Protein AF-A0A9J7N1L3-F1 (afdb_monomer_lite)

Foldseek 3Di:
DPDPLVLVLQVVCLVPDDPVLLVLLLCCCCVVVVDPNVQSVPDTSSSVVVVSCVVVVQDQLDPQVVLVSCVSSVNNVSSVVSNVRSVVRVVVVVPPDPDDDDDDDDDDDDDDDDDDDDDDDDDDDDDDDDDDDDDDDDDDDDDDDDDDDPPPPPPDPPFDDPDLPPPQPWFWEKAFADPVQFAAPQPRHGLPPCDPPQRMKIKDKDWRFDQDPSVRDTDTDIDIGIHGLAPNRPCVSRVPDDLARHHYDVVRLVVDDVSNCVVSVVRPRHYDDPPPD

InterPro domains:
  IPR001875 Death effector domain [PS50168] (5-84)
  IPR011029 Death-like domain superfamily [G3DSA:1.10.533.10] (7-125)
  IPR011029 Death-like domain superfamily [SSF47986] (11-114)

Structure (mmCIF, N/CA/C/O backbone):
data_AF-A0A9J7N1L3-F1
#
_entry.id   AF-A0A9J7N1L3-F1
#
loop_
_atom_site.group_PDB
_atom_site.id
_atom_site.type_symbol
_atom_site.label_atom_id
_atom_site.label_alt_id
_atom_site.label_comp_id
_atom_site.label_asym_id
_atom_site.label_entity_id
_atom_site.label_seq_id
_atom_site.pdbx_PDB_ins_code
_atom_site.Cartn_x
_atom_site.Cartn_y
_atom_site.Cartn_z
_atom_site.occupancy
_atom_site.B_iso_or_equiv
_atom_site.auth_seq_id
_atom_site.auth_comp_id
_atom_site.auth_asym_id
_atom_site.auth_atom_id
_atom_site.pdbx_PDB_model_num
ATOM 1 N N . MET A 1 1 ? 9.753 29.998 -15.536 1.00 37.53 1 MET A N 1
ATOM 2 C CA . MET A 1 1 ? 9.442 28.580 -15.272 1.00 37.53 1 MET A CA 1
ATOM 3 C C . MET A 1 1 ? 10.707 27.978 -14.702 1.00 37.53 1 MET A C 1
ATOM 5 O O . MET A 1 1 ? 11.733 28.120 -15.349 1.00 37.53 1 MET A O 1
ATOM 9 N N . ALA A 1 2 ? 10.679 27.452 -13.479 1.00 43.22 2 ALA A N 1
ATOM 10 C CA . ALA A 1 2 ? 11.837 26.756 -12.929 1.00 43.22 2 ALA A CA 1
ATOM 11 C C . ALA A 1 2 ? 11.976 25.435 -13.700 1.00 43.22 2 ALA A C 1
ATOM 13 O O . ALA A 1 2 ? 11.185 24.518 -13.483 1.00 43.22 2 ALA A O 1
ATOM 14 N N . GLY A 1 3 ? 12.869 25.402 -14.692 1.00 58.00 3 GLY A N 1
ATOM 15 C CA . GLY A 1 3 ? 13.225 24.170 -15.396 1.00 58.00 3 GLY A CA 1
ATOM 16 C C . GLY A 1 3 ? 13.863 23.208 -14.402 1.00 58.00 3 GLY A C 1
ATOM 17 O O . GLY A 1 3 ? 14.571 23.646 -13.497 1.00 58.00 3 GLY A O 1
ATOM 18 N N . ASN A 1 4 ? 13.549 21.919 -14.507 1.00 79.19 4 ASN A N 1
ATOM 19 C CA . ASN A 1 4 ? 14.250 20.906 -13.732 1.00 79.19 4 ASN A CA 1
ATOM 20 C C . ASN A 1 4 ? 15.599 20.674 -14.436 1.00 79.19 4 ASN A C 1
ATOM 22 O O . ASN A 1 4 ? 15.589 20.063 -15.508 1.00 79.19 4 ASN A O 1
ATOM 26 N N . PRO A 1 5 ? 16.733 21.138 -13.871 1.00 79.19 5 PRO A N 1
ATOM 27 C CA . PRO A 1 5 ? 18.024 21.105 -14.557 1.00 79.19 5 PRO A CA 1
ATOM 28 C C . PRO A 1 5 ? 18.438 19.678 -14.943 1.00 79.19 5 PRO A C 1
ATOM 30 O O . PRO A 1 5 ? 19.047 19.486 -15.991 1.00 79.19 5 PRO A O 1
ATOM 33 N N . ARG A 1 6 ? 18.022 18.658 -14.172 1.00 80.56 6 ARG A N 1
ATOM 34 C CA . ARG A 1 6 ? 18.238 17.242 -14.520 1.00 80.56 6 ARG A CA 1
ATOM 35 C C . ARG A 1 6 ? 17.542 16.857 -15.821 1.00 80.56 6 ARG A C 1
ATOM 37 O O . ARG A 1 6 ? 18.133 16.234 -16.692 1.00 80.56 6 ARG A O 1
ATOM 44 N N . GLN A 1 7 ? 16.273 17.229 -15.956 1.00 82.94 7 GLN A N 1
ATOM 45 C CA . GLN A 1 7 ? 15.467 16.867 -17.123 1.00 82.94 7 GLN A CA 1
ATOM 46 C C . GLN A 1 7 ? 15.928 17.610 -18.379 1.00 82.94 7 GLN A C 1
ATOM 48 O O . GLN A 1 7 ? 15.905 17.035 -19.469 1.00 82.94 7 GLN A O 1
ATOM 53 N N . ASP A 1 8 ? 16.397 18.848 -18.218 1.00 84.00 8 ASP A N 1
ATOM 54 C CA . ASP A 1 8 ? 17.005 19.620 -19.300 1.00 84.00 8 ASP A CA 1
ATOM 55 C C . ASP A 1 8 ? 18.311 18.958 -19.779 1.00 84.00 8 ASP A C 1
ATOM 57 O O . ASP A 1 8 ? 18.482 18.762 -20.985 1.00 84.00 8 ASP A O 1
ATOM 61 N N . LEU A 1 9 ? 19.157 18.483 -18.853 1.00 83.62 9 LEU A N 1
ATOM 62 C CA . LEU A 1 9 ? 20.358 17.707 -19.183 1.00 83.62 9 LEU A CA 1
ATOM 63 C C . LEU A 1 9 ? 20.012 16.403 -19.926 1.00 83.62 9 LEU A C 1
ATOM 65 O O . LEU A 1 9 ? 20.634 16.076 -20.935 1.00 83.62 9 LEU A O 1
ATOM 69 N N . TYR A 1 10 ? 18.989 15.660 -19.492 1.00 85.81 10 TYR A N 1
ATOM 70 C CA . TYR A 1 10 ? 18.608 14.400 -20.150 1.00 85.81 10 TYR A CA 1
ATOM 71 C C . TYR A 1 10 ? 18.125 14.624 -21.588 1.00 85.81 10 TYR A C 1
ATOM 73 O O . TYR A 1 10 ? 18.406 13.822 -22.485 1.00 85.81 10 TYR A O 1
ATOM 81 N N . LEU A 1 11 ? 17.399 15.721 -21.813 1.00 85.69 11 LEU A N 1
ATOM 82 C CA . LEU A 1 11 ? 16.950 16.140 -23.137 1.00 85.69 11 LEU A CA 1
ATOM 83 C C . LEU A 1 11 ? 18.122 16.541 -24.033 1.00 85.69 11 LEU A C 1
ATOM 85 O O . LEU A 1 11 ? 18.132 16.187 -25.213 1.00 85.69 11 LEU A O 1
ATOM 89 N N . GLU A 1 12 ? 19.096 17.267 -23.492 1.00 85.56 12 GLU A N 1
ATOM 90 C CA . GLU A 1 12 ? 20.290 17.685 -24.223 1.00 85.56 12 GLU A CA 1
ATOM 91 C C . GLU A 1 12 ? 21.154 16.486 -24.626 1.00 85.56 12 GLU A C 1
ATOM 93 O O . GLU A 1 12 ? 21.487 16.330 -25.803 1.00 85.56 12 GLU A O 1
ATOM 98 N N . ILE A 1 13 ? 21.403 15.571 -23.688 1.00 84.88 13 ILE A N 1
ATOM 99 C CA . ILE A 1 13 ? 22.116 14.316 -23.939 1.00 84.88 13 ILE A CA 1
ATOM 100 C C . ILE A 1 13 ? 21.402 13.502 -25.028 1.00 84.88 13 ILE A C 1
ATOM 102 O O . ILE A 1 13 ? 22.028 13.032 -25.976 1.00 84.88 13 ILE A O 1
ATOM 106 N N . SER A 1 14 ? 20.072 13.384 -24.965 1.00 86.50 14 SER A N 1
ATOM 107 C CA . SER A 1 14 ? 19.312 12.624 -25.964 1.00 86.50 14 SER A CA 1
ATOM 108 C C . SER A 1 14 ? 19.338 13.228 -27.371 1.00 86.50 14 SER A C 1
ATOM 110 O O . SER A 1 14 ? 19.064 12.503 -28.327 1.00 86.50 14 SER A O 1
ATOM 112 N N . ARG A 1 15 ? 19.615 14.528 -27.515 1.00 85.81 15 ARG A N 1
ATOM 113 C CA . ARG A 1 15 ? 19.717 15.202 -28.821 1.00 85.81 15 ARG A CA 1
ATOM 114 C C . ARG A 1 15 ? 21.114 15.104 -29.427 1.00 85.81 15 ARG A C 1
ATOM 116 O O . ARG A 1 15 ? 21.232 15.153 -30.646 1.00 85.81 15 ARG A O 1
ATOM 123 N N . ASN A 1 16 ? 22.136 14.967 -28.584 1.00 86.81 16 ASN A N 1
ATOM 124 C CA . ASN A 1 16 ? 23.543 15.082 -28.967 1.00 86.81 16 ASN A CA 1
ATOM 125 C C . ASN A 1 16 ? 24.332 13.764 -28.880 1.00 86.81 16 ASN A C 1
ATOM 127 O O . ASN A 1 16 ? 25.516 13.744 -29.225 1.00 86.81 16 ASN A O 1
ATOM 131 N N . LEU A 1 17 ? 23.706 12.676 -28.422 1.00 85.69 17 LEU A N 1
ATOM 132 C CA . LEU A 1 17 ? 24.273 11.330 -28.486 1.00 85.69 17 LEU A CA 1
ATOM 133 C C . LEU A 1 17 ? 24.176 10.755 -29.899 1.00 85.69 17 LEU A C 1
ATOM 135 O O . LEU A 1 17 ? 23.108 10.737 -30.519 1.00 85.69 17 LEU A O 1
ATOM 139 N N . LEU A 1 18 ? 25.289 10.209 -30.378 1.00 86.69 18 LEU A N 1
ATOM 140 C CA . LEU A 1 18 ? 25.329 9.436 -31.611 1.00 86.69 18 LEU A CA 1
ATOM 141 C C . LEU A 1 18 ? 24.652 8.073 -31.413 1.00 86.69 18 LEU A C 1
ATOM 143 O O . LEU A 1 18 ? 24.554 7.546 -30.306 1.00 86.69 18 LEU A O 1
ATOM 147 N N . GLN A 1 19 ? 24.206 7.455 -32.508 1.00 83.31 19 GLN A N 1
ATOM 148 C CA . GLN A 1 19 ? 23.564 6.133 -32.453 1.00 83.31 19 GLN A CA 1
ATOM 149 C C . GLN A 1 19 ? 24.497 5.045 -31.897 1.00 83.31 19 GLN A C 1
ATOM 151 O O . GLN A 1 19 ? 24.032 4.112 -31.244 1.00 83.31 19 GLN A O 1
ATOM 156 N N . GLU A 1 20 ? 25.805 5.168 -32.134 1.00 85.12 20 GLU A N 1
ATOM 157 C CA . GLU A 1 20 ? 26.820 4.252 -31.603 1.00 85.12 20 GLU A CA 1
ATOM 158 C C . GLU A 1 20 ? 26.969 4.405 -30.086 1.00 85.12 20 GLU A C 1
ATOM 160 O O . GLU A 1 20 ? 26.873 3.416 -29.364 1.00 85.12 20 GLU A O 1
ATOM 165 N N . GLU A 1 21 ? 27.059 5.642 -29.596 1.00 85.00 21 GLU A N 1
ATOM 166 C CA . GLU A 1 21 ? 27.119 5.964 -28.164 1.00 85.00 21 GLU A CA 1
ATOM 167 C C . GLU A 1 21 ? 25.839 5.527 -27.436 1.00 85.00 21 GLU A C 1
ATOM 169 O O . GLU A 1 21 ? 25.887 4.981 -26.335 1.00 85.00 21 GLU A O 1
ATOM 174 N N . LEU A 1 22 ? 24.676 5.702 -28.072 1.00 86.56 22 LEU A N 1
ATOM 175 C CA . LEU A 1 22 ? 23.394 5.237 -27.547 1.00 86.56 22 LEU A CA 1
ATOM 176 C C . LEU A 1 22 ? 23.322 3.705 -27.498 1.00 86.56 22 LEU A C 1
ATOM 178 O O . LEU A 1 22 ? 22.789 3.142 -26.542 1.00 86.56 22 LEU A O 1
ATOM 182 N N . ARG A 1 23 ? 23.855 3.009 -28.508 1.00 86.19 23 ARG A N 1
ATOM 183 C CA . ARG A 1 23 ? 23.955 1.543 -28.502 1.00 86.19 23 ARG A CA 1
ATOM 184 C C . ARG A 1 23 ? 24.859 1.065 -27.368 1.00 86.19 23 ARG A C 1
ATOM 186 O O . ARG A 1 23 ? 24.493 0.118 -26.673 1.00 86.19 23 ARG A O 1
ATOM 193 N N . ASP A 1 24 ? 25.984 1.729 -27.148 1.00 86.44 24 ASP A N 1
ATOM 194 C CA . ASP A 1 24 ? 26.918 1.367 -26.085 1.00 86.44 24 ASP A CA 1
ATOM 195 C C . ASP A 1 24 ? 26.321 1.653 -24.704 1.00 86.44 24 ASP A C 1
ATOM 197 O O . ASP A 1 24 ? 26.365 0.786 -23.832 1.00 86.44 24 ASP A O 1
ATOM 201 N N . LEU A 1 25 ? 25.623 2.782 -24.533 1.00 86.38 25 LEU A N 1
ATOM 202 C CA . LEU A 1 25 ? 24.836 3.078 -23.333 1.00 86.38 25 LEU A CA 1
ATOM 203 C C . LEU A 1 25 ? 23.817 1.963 -23.047 1.00 86.38 25 LEU A C 1
ATOM 205 O O . LEU A 1 25 ? 23.737 1.459 -21.926 1.00 86.38 25 LEU A O 1
ATOM 209 N N . ARG A 1 26 ? 23.070 1.524 -24.068 1.00 86.12 26 ARG A N 1
ATOM 210 C CA . ARG A 1 26 ? 22.104 0.420 -23.947 1.00 86.12 26 ARG A CA 1
ATOM 211 C C . ARG A 1 26 ? 22.782 -0.890 -23.541 1.00 86.12 26 ARG A C 1
ATOM 213 O O . ARG A 1 26 ? 22.254 -1.610 -22.690 1.00 86.12 26 ARG A O 1
ATOM 220 N N . ASN A 1 27 ? 23.948 -1.192 -24.107 1.00 86.12 27 ASN A N 1
ATOM 221 C CA . ASN A 1 27 ? 24.724 -2.391 -23.787 1.00 86.12 27 ASN A CA 1
ATOM 222 C C . ASN A 1 27 ? 25.272 -2.360 -22.357 1.00 86.12 27 ASN A C 1
ATOM 224 O O . ASN A 1 27 ? 25.182 -3.365 -21.659 1.00 86.12 27 ASN A O 1
ATOM 228 N N . TYR A 1 28 ? 25.782 -1.222 -21.883 1.00 83.81 28 TYR A N 1
ATOM 229 C CA . TYR A 1 28 ? 26.271 -1.094 -20.509 1.00 83.81 28 TYR A CA 1
ATOM 230 C C . TYR A 1 28 ? 25.143 -1.214 -19.492 1.00 83.81 28 TYR A C 1
ATOM 232 O O . TYR A 1 28 ? 25.260 -1.956 -18.518 1.00 83.81 28 TYR A O 1
ATOM 240 N N . VAL A 1 29 ? 24.028 -0.533 -19.739 1.00 82.62 29 VAL A N 1
ATOM 241 C CA . VAL A 1 29 ? 22.882 -0.522 -18.829 1.00 82.62 29 VAL A CA 1
ATOM 242 C C . VAL A 1 29 ? 22.190 -1.893 -18.769 1.00 82.62 29 VAL A C 1
ATOM 244 O O . VAL A 1 29 ? 21.796 -2.341 -17.690 1.00 82.62 29 VAL A O 1
ATOM 247 N N . SER A 1 30 ? 22.074 -2.593 -19.902 1.00 81.88 30 SER A N 1
ATOM 248 C CA . SER A 1 30 ? 21.516 -3.954 -19.940 1.00 81.88 30 SER A CA 1
ATOM 249 C C . SER A 1 30 ? 22.505 -5.020 -19.453 1.00 81.88 30 SER A C 1
ATOM 251 O O . SER A 1 30 ? 22.124 -5.914 -18.697 1.00 81.88 30 SER A O 1
ATOM 253 N N . GLY A 1 31 ? 23.780 -4.913 -19.832 1.00 74.81 31 GLY A N 1
ATOM 254 C CA . GLY A 1 31 ? 24.841 -5.864 -19.496 1.00 74.81 31 GLY A CA 1
ATOM 255 C C . GLY A 1 31 ? 25.228 -5.844 -18.019 1.00 74.81 31 GLY A C 1
ATOM 256 O O . GLY A 1 31 ? 25.448 -6.898 -17.427 1.00 74.81 31 GLY A O 1
ATOM 257 N N . ALA A 1 32 ? 25.213 -4.670 -17.385 1.00 73.56 32 ALA A N 1
ATOM 258 C CA . ALA A 1 32 ? 25.403 -4.540 -15.942 1.00 73.56 32 ALA A CA 1
ATOM 259 C C . ALA A 1 32 ? 24.153 -4.937 -15.125 1.00 73.56 32 ALA A C 1
ATOM 261 O O . ALA A 1 32 ? 24.143 -4.770 -13.908 1.00 73.56 32 ALA A O 1
ATOM 262 N N . LYS A 1 33 ? 23.101 -5.463 -15.779 1.00 72.25 33 LYS A N 1
ATOM 263 C CA . LYS A 1 33 ? 21.802 -5.818 -15.177 1.00 72.25 33 LYS A CA 1
ATOM 264 C C . LYS A 1 33 ? 21.146 -4.653 -14.419 1.00 72.25 33 LYS A C 1
ATOM 266 O O . LYS A 1 33 ? 20.383 -4.878 -13.486 1.00 72.25 33 LYS A O 1
ATOM 271 N N . ILE A 1 34 ? 21.430 -3.414 -14.832 1.00 74.44 34 ILE A N 1
ATOM 272 C CA . ILE A 1 34 ? 20.904 -2.196 -14.200 1.00 74.44 34 ILE A CA 1
ATOM 273 C C . ILE A 1 34 ? 19.458 -1.954 -14.651 1.00 74.44 34 ILE A C 1
ATOM 275 O O . ILE A 1 34 ? 18.607 -1.642 -13.822 1.00 74.44 34 ILE A O 1
ATOM 279 N N . LEU A 1 35 ? 19.166 -2.131 -15.950 1.00 79.31 35 LEU A N 1
ATOM 280 C CA . LEU A 1 35 ? 17.808 -2.093 -16.514 1.00 79.31 35 LEU A CA 1
ATOM 281 C C . LEU A 1 35 ? 17.551 -3.269 -17.475 1.00 79.31 35 LEU A C 1
ATOM 283 O O . LEU A 1 35 ? 18.492 -3.851 -18.018 1.00 79.31 35 LEU A O 1
ATOM 287 N N . PRO A 1 36 ? 16.275 -3.654 -17.702 1.00 76.81 36 PRO A N 1
ATOM 288 C CA . PRO A 1 36 ? 15.972 -4.859 -18.458 1.00 76.81 36 PRO A CA 1
ATOM 289 C C . PRO A 1 36 ? 16.205 -4.603 -19.931 1.00 76.81 36 PRO A C 1
ATOM 291 O O . PRO A 1 36 ? 15.716 -3.606 -20.462 1.00 76.81 36 PRO A O 1
ATOM 294 N N . ALA A 1 37 ? 16.862 -5.543 -20.613 1.00 74.06 37 ALA A N 1
ATOM 295 C CA . ALA A 1 37 ? 17.150 -5.433 -22.042 1.00 74.06 37 ALA A CA 1
ATOM 296 C C . ALA A 1 37 ? 15.895 -5.080 -22.865 1.00 74.06 37 ALA A C 1
ATOM 298 O O . ALA A 1 37 ? 15.953 -4.206 -23.722 1.00 74.06 37 ALA A O 1
ATOM 299 N N . GLY A 1 38 ? 14.735 -5.658 -22.526 1.00 74.12 38 GLY A N 1
ATOM 300 C CA . GLY A 1 38 ? 13.466 -5.369 -23.207 1.00 74.12 38 GLY A CA 1
ATOM 301 C C . GLY A 1 38 ? 12.928 -3.942 -23.029 1.00 74.12 38 GLY A C 1
ATOM 302 O O . GLY A 1 38 ? 12.135 -3.495 -23.849 1.00 74.12 38 GLY A O 1
ATOM 303 N N . VAL A 1 39 ? 13.347 -3.215 -21.989 1.00 73.12 39 VAL A N 1
ATOM 304 C CA . VAL A 1 39 ? 13.001 -1.792 -21.795 1.00 73.12 39 VAL A CA 1
ATOM 305 C C . VAL A 1 39 ? 14.024 -0.889 -22.482 1.00 73.12 39 VAL A C 1
ATOM 307 O O . VAL A 1 39 ? 13.669 0.158 -23.002 1.00 73.12 39 VAL A O 1
ATOM 310 N N . VAL A 1 40 ? 15.285 -1.314 -22.533 1.00 80.44 40 VAL A N 1
ATOM 311 C CA . VAL A 1 40 ? 16.410 -0.509 -23.023 1.00 80.44 40 VAL A CA 1
ATOM 312 C C . VAL A 1 40 ? 16.572 -0.589 -24.550 1.00 80.44 40 VAL A C 1
ATOM 314 O O . VAL A 1 40 ? 17.054 0.356 -25.169 1.00 80.44 40 VAL A O 1
ATOM 317 N N . GLN A 1 41 ? 16.127 -1.681 -25.183 1.00 76.38 41 GLN A N 1
ATOM 318 C CA . GLN A 1 41 ? 16.367 -1.979 -26.603 1.00 76.38 41 GLN A CA 1
ATOM 319 C C . GLN A 1 41 ? 15.871 -0.890 -27.570 1.00 76.38 41 GLN A C 1
ATOM 321 O O . GLN A 1 41 ? 16.567 -0.575 -28.534 1.00 76.38 41 GLN A O 1
ATOM 326 N N . ASN A 1 42 ? 14.708 -0.291 -27.290 1.00 77.44 42 ASN A N 1
ATOM 327 C CA . ASN A 1 42 ? 14.099 0.755 -28.122 1.00 77.44 42 ASN A CA 1
ATOM 328 C C . ASN A 1 42 ? 14.063 2.132 -27.439 1.00 77.44 42 ASN A C 1
ATOM 330 O O . ASN A 1 42 ? 13.529 3.075 -28.014 1.00 77.44 42 ASN A O 1
ATOM 334 N N . ALA A 1 43 ? 14.615 2.255 -26.229 1.00 81.81 43 ALA A N 1
ATOM 335 C CA . ALA A 1 43 ? 14.532 3.481 -25.446 1.00 81.81 43 ALA A CA 1
ATOM 336 C C . ALA A 1 43 ? 15.542 4.534 -25.915 1.00 81.81 43 ALA A C 1
ATOM 338 O O . ALA A 1 43 ? 16.693 4.228 -26.249 1.00 81.81 43 ALA A O 1
ATOM 339 N N . THR A 1 44 ? 15.108 5.788 -25.925 1.00 86.31 44 THR A N 1
ATOM 340 C CA . THR A 1 44 ? 15.968 6.969 -26.071 1.00 86.31 44 THR A CA 1
ATOM 341 C C . THR A 1 44 ? 16.845 7.161 -24.832 1.00 86.31 44 THR A C 1
ATOM 343 O O . THR A 1 44 ? 16.547 6.629 -23.762 1.00 86.31 44 THR A O 1
ATOM 346 N N . ALA A 1 45 ? 17.930 7.935 -24.945 1.00 84.19 45 ALA A N 1
ATOM 347 C CA . ALA A 1 45 ? 18.800 8.208 -23.797 1.00 84.19 45 ALA A CA 1
ATOM 348 C C . ALA A 1 45 ? 18.019 8.838 -22.633 1.00 84.19 45 ALA A C 1
ATOM 350 O O . ALA A 1 45 ? 18.176 8.425 -21.488 1.00 84.19 45 ALA A O 1
ATOM 351 N N . GLN A 1 46 ? 17.106 9.766 -22.938 1.00 85.75 46 GLN A N 1
ATOM 352 C CA . GLN A 1 46 ? 16.242 10.389 -21.939 1.00 85.75 46 GLN A CA 1
ATOM 353 C C . GLN A 1 46 ? 15.363 9.362 -21.208 1.00 85.75 46 GLN A C 1
ATOM 355 O O . GLN A 1 46 ? 15.257 9.398 -19.985 1.00 85.75 46 GLN A O 1
ATOM 360 N N . GLU A 1 47 ? 14.734 8.435 -21.933 1.00 84.56 47 GLU A N 1
ATOM 361 C CA . GLU A 1 47 ? 13.903 7.385 -21.329 1.00 84.56 47 GLU A CA 1
ATOM 362 C C . GLU A 1 47 ? 14.727 6.435 -20.455 1.00 84.56 47 GLU A C 1
ATOM 364 O O . GLU A 1 47 ? 14.260 6.032 -19.390 1.00 84.56 47 GLU A O 1
ATOM 369 N N . ILE A 1 48 ? 15.961 6.124 -20.865 1.00 85.56 48 ILE A N 1
ATOM 370 C CA . ILE A 1 48 ? 16.898 5.325 -20.068 1.00 85.56 48 ILE A CA 1
ATOM 371 C C . ILE A 1 48 ? 17.211 6.043 -18.750 1.00 85.56 48 ILE A C 1
ATOM 373 O O . ILE A 1 48 ? 17.062 5.434 -17.692 1.00 85.56 48 ILE A O 1
ATOM 377 N N . PHE A 1 49 ? 17.573 7.329 -18.779 1.00 84.31 49 PHE A N 1
ATOM 378 C CA . PHE A 1 49 ? 17.897 8.087 -17.564 1.00 84.31 49 PHE A CA 1
ATOM 379 C C . PHE A 1 49 ? 16.686 8.315 -16.651 1.00 84.31 49 PHE A C 1
ATOM 381 O O . PHE A 1 49 ? 16.795 8.141 -15.439 1.00 84.31 49 PHE A O 1
ATOM 388 N N . ASN A 1 50 ? 15.504 8.573 -17.215 1.00 84.00 50 ASN A N 1
ATOM 389 C CA . ASN A 1 50 ? 14.258 8.645 -16.445 1.00 84.00 50 ASN A CA 1
ATOM 390 C C . ASN A 1 50 ? 13.926 7.316 -15.752 1.00 84.00 50 ASN A C 1
ATOM 392 O O . ASN A 1 50 ? 13.463 7.296 -14.609 1.00 84.00 50 ASN A O 1
ATOM 396 N N . GLN A 1 51 ? 14.156 6.192 -16.434 1.00 82.88 51 GLN A N 1
ATOM 397 C CA . GLN A 1 51 ? 13.943 4.876 -15.845 1.00 82.88 51 GLN A CA 1
ATOM 398 C C . GLN A 1 51 ? 15.005 4.557 -14.782 1.00 82.88 51 GLN A C 1
ATOM 400 O O . GLN A 1 51 ? 14.661 3.969 -13.759 1.00 82.88 51 GLN A O 1
ATOM 405 N N . LEU A 1 52 ? 16.260 4.974 -14.982 1.00 82.56 52 LEU A N 1
ATOM 406 C CA . LEU A 1 52 ? 17.321 4.853 -13.977 1.00 82.56 52 LEU A CA 1
ATOM 407 C C . LEU A 1 52 ? 16.962 5.615 -12.698 1.00 82.56 52 LEU A C 1
ATOM 409 O O . LEU A 1 52 ? 17.018 5.035 -11.618 1.00 82.56 52 LEU A O 1
ATOM 413 N N . GLU A 1 53 ? 16.512 6.865 -12.814 1.00 80.75 53 GLU A N 1
ATOM 414 C CA . GLU A 1 53 ? 16.080 7.674 -11.668 1.00 80.75 53 GLU A CA 1
ATOM 415 C C . GLU A 1 53 ? 14.927 7.009 -10.900 1.00 80.75 53 GLU A C 1
ATOM 417 O O . GLU A 1 53 ? 14.938 6.968 -9.669 1.00 80.75 53 GLU A O 1
ATOM 422 N N . LYS A 1 54 ? 13.971 6.411 -11.621 1.00 79.69 54 LYS A N 1
ATOM 423 C CA . LYS A 1 54 ? 12.806 5.737 -11.035 1.00 79.69 54 LYS A CA 1
ATOM 424 C C . LYS A 1 54 ? 13.134 4.413 -10.339 1.00 79.69 54 LYS A C 1
ATOM 426 O O . LYS A 1 54 ? 12.598 4.155 -9.265 1.00 79.69 54 LYS A O 1
ATOM 431 N N . GLU A 1 55 ? 13.940 3.555 -10.960 1.00 74.12 55 GLU A N 1
ATOM 432 C CA . GLU A 1 55 ? 14.252 2.215 -10.433 1.00 74.12 55 GLU A CA 1
ATOM 433 C C . GLU A 1 55 ? 15.289 2.275 -9.304 1.00 74.12 55 GLU A C 1
ATOM 435 O O . GLU A 1 55 ? 15.184 1.536 -8.329 1.00 74.12 55 GLU A O 1
ATOM 440 N N . TRP A 1 56 ? 16.259 3.190 -9.403 1.00 68.75 56 TRP A N 1
ATOM 441 C CA . TRP A 1 56 ? 17.336 3.336 -8.417 1.00 68.75 56 TRP A CA 1
ATOM 442 C C . TRP A 1 56 ? 17.069 4.421 -7.376 1.00 68.75 56 TRP A C 1
ATOM 444 O O . TRP A 1 56 ? 17.872 4.602 -6.462 1.00 68.75 56 TRP A O 1
ATOM 454 N N . ASN A 1 57 ? 15.925 5.105 -7.477 1.00 61.06 57 ASN A N 1
ATOM 455 C CA . ASN A 1 57 ? 15.479 6.120 -6.526 1.00 61.06 57 ASN A CA 1
ATOM 456 C C . ASN A 1 57 ? 16.591 7.157 -6.256 1.00 61.06 57 ASN A C 1
ATOM 458 O O . ASN A 1 57 ? 16.865 7.502 -5.102 1.00 61.06 57 ASN A O 1
ATOM 462 N N . LEU A 1 58 ? 17.276 7.579 -7.333 1.00 65.56 58 LEU A N 1
ATOM 463 C CA . LEU A 1 58 ? 18.438 8.471 -7.283 1.00 65.56 58 LEU A CA 1
ATOM 464 C C . LEU A 1 58 ? 18.037 9.760 -6.563 1.00 65.56 58 LEU A C 1
ATOM 466 O O . LEU A 1 58 ? 17.263 10.570 -7.078 1.00 65.56 58 LEU A O 1
ATOM 470 N N . LYS A 1 59 ? 18.529 9.929 -5.332 1.00 62.72 59 LYS A N 1
ATOM 471 C CA . LYS A 1 59 ? 18.178 11.078 -4.495 1.00 62.72 59 LYS A CA 1
ATOM 472 C C . LYS A 1 59 ? 18.631 12.373 -5.177 1.00 62.72 59 LYS A C 1
ATOM 474 O O . LYS A 1 59 ? 19.628 12.409 -5.900 1.00 62.72 59 LYS A O 1
ATOM 479 N N . SER A 1 60 ? 17.903 13.459 -4.931 1.00 61.09 60 SER A N 1
ATOM 480 C CA . SER A 1 60 ? 18.366 14.811 -5.261 1.00 61.09 60 SER A CA 1
ATOM 481 C C . SER A 1 60 ? 19.764 15.029 -4.661 1.00 61.09 60 SER A C 1
ATOM 483 O O . SER A 1 60 ? 19.931 14.819 -3.461 1.00 61.09 60 SER A O 1
ATOM 485 N N . GLY A 1 61 ? 20.753 15.382 -5.486 1.00 62.12 61 GLY A N 1
ATOM 486 C CA . GLY A 1 61 ? 22.169 15.490 -5.115 1.00 62.12 61 GLY A CA 1
ATOM 487 C C . GLY A 1 61 ? 23.080 14.300 -5.465 1.00 62.12 61 GLY A C 1
ATOM 488 O O . GLY A 1 61 ? 24.286 14.402 -5.225 1.00 62.12 61 GLY A O 1
ATOM 489 N N . ASP A 1 62 ? 22.555 13.205 -6.034 1.00 72.88 62 ASP A N 1
ATOM 490 C CA . ASP A 1 62 ? 23.351 12.051 -6.488 1.00 72.88 62 ASP A CA 1
ATOM 491 C C . ASP A 1 62 ? 23.069 11.687 -7.959 1.00 72.88 62 ASP A C 1
ATOM 493 O O . ASP A 1 62 ? 22.018 11.137 -8.295 1.00 72.88 62 ASP A O 1
ATOM 497 N N . LEU A 1 63 ? 24.029 12.015 -8.832 1.00 81.06 63 LEU A N 1
ATOM 498 C CA . LEU A 1 63 ? 24.076 11.647 -10.255 1.00 81.06 63 LEU A CA 1
ATOM 499 C C . LEU A 1 63 ? 25.352 10.849 -10.593 1.00 81.06 63 LEU A C 1
ATOM 501 O O . LEU A 1 63 ? 25.723 10.734 -11.759 1.00 81.06 63 LEU A O 1
ATOM 505 N N . SER A 1 64 ? 26.013 10.268 -9.585 1.00 79.19 64 SER A N 1
ATOM 506 C CA . SER A 1 64 ? 27.285 9.541 -9.739 1.00 79.19 64 SER A CA 1
ATOM 507 C C . SER A 1 64 ? 27.191 8.384 -10.740 1.00 79.19 64 SER A C 1
ATOM 509 O O . SER A 1 64 ? 27.989 8.283 -11.667 1.00 79.19 64 SER A O 1
ATOM 511 N N . LEU A 1 65 ? 26.137 7.570 -10.637 1.00 81.19 65 LEU A N 1
ATOM 512 C CA . LEU A 1 65 ? 25.877 6.462 -11.562 1.00 81.19 65 LEU A CA 1
ATOM 513 C C . LEU A 1 65 ? 25.713 6.937 -13.016 1.00 81.19 65 LEU A C 1
ATOM 515 O O . LEU A 1 65 ? 26.088 6.237 -13.955 1.00 81.19 65 LEU A O 1
ATOM 519 N N . MET A 1 66 ? 25.137 8.123 -13.209 1.00 83.56 66 MET A N 1
ATOM 520 C CA . MET A 1 66 ? 24.937 8.706 -14.530 1.00 83.56 66 MET A CA 1
ATOM 521 C C . MET A 1 66 ? 26.248 9.241 -15.106 1.00 83.56 66 MET A C 1
ATOM 523 O O . MET A 1 66 ? 26.549 8.957 -16.264 1.00 83.56 66 MET A O 1
ATOM 527 N N . ALA A 1 67 ? 27.048 9.934 -14.295 1.00 85.19 67 ALA A N 1
ATOM 528 C CA . ALA A 1 67 ? 28.382 10.387 -14.676 1.00 85.19 67 ALA A CA 1
ATOM 529 C C . ALA A 1 67 ? 29.299 9.204 -15.043 1.00 85.19 67 ALA A C 1
ATOM 531 O O . ALA A 1 67 ? 29.970 9.238 -16.076 1.00 85.19 67 ALA A O 1
ATOM 532 N N . ASP A 1 68 ? 29.240 8.104 -14.288 1.00 85.69 68 ASP A N 1
ATOM 533 C CA . ASP A 1 68 ? 29.990 6.876 -14.580 1.00 85.69 68 ASP A CA 1
ATOM 534 C C . ASP A 1 68 ? 29.584 6.243 -15.918 1.00 85.69 68 ASP A C 1
ATOM 536 O O . ASP A 1 68 ? 30.431 5.775 -16.685 1.00 85.69 68 ASP A O 1
ATOM 540 N N . LEU A 1 69 ? 28.282 6.209 -16.222 1.00 85.50 69 LEU A N 1
ATOM 541 C CA . LEU A 1 69 ? 27.777 5.693 -17.496 1.00 85.50 69 LEU A CA 1
ATOM 542 C C . LEU A 1 69 ? 28.187 6.591 -18.672 1.00 85.50 69 LEU A C 1
ATOM 544 O O . LEU A 1 69 ? 28.583 6.070 -19.714 1.00 85.50 69 LEU A O 1
ATOM 548 N N . LEU A 1 70 ? 28.140 7.914 -18.497 1.00 86.50 70 LEU A N 1
ATOM 549 C CA . LEU A 1 70 ? 28.543 8.898 -19.507 1.00 86.50 70 LEU A CA 1
ATOM 550 C C . LEU A 1 70 ? 30.058 8.863 -19.771 1.00 86.50 70 LEU A C 1
ATOM 552 O O . LEU A 1 70 ? 30.490 8.889 -20.922 1.00 86.50 70 LEU A O 1
ATOM 556 N N . THR A 1 71 ? 30.862 8.672 -18.726 1.00 85.88 71 THR A N 1
ATOM 557 C CA . THR A 1 71 ? 32.316 8.475 -18.837 1.00 85.88 71 THR A CA 1
ATOM 558 C C . THR A 1 71 ? 32.646 7.192 -19.604 1.00 85.88 71 THR A C 1
ATOM 560 O O . THR A 1 71 ? 33.527 7.179 -20.464 1.00 85.88 71 THR A O 1
ATOM 563 N N . LYS A 1 72 ? 31.899 6.103 -19.367 1.00 84.25 72 LYS A N 1
ATOM 564 C CA . LYS A 1 72 ? 32.099 4.815 -20.062 1.00 84.25 72 LYS A CA 1
ATOM 565 C C . LYS A 1 72 ? 31.785 4.855 -21.555 1.00 84.25 72 LYS A C 1
ATOM 567 O O . LYS A 1 72 ? 32.382 4.088 -22.306 1.00 84.25 72 LYS A O 1
ATOM 572 N N . ILE A 1 73 ? 30.872 5.725 -21.983 1.00 85.12 73 ILE A N 1
ATOM 573 C CA . ILE A 1 73 ? 30.589 5.959 -2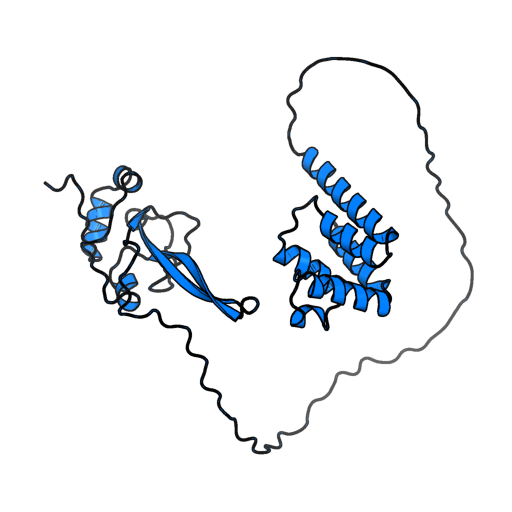3.409 1.00 85.12 73 ILE A CA 1
ATOM 574 C C . ILE A 1 73 ? 31.488 7.050 -24.018 1.00 85.12 73 ILE A C 1
ATOM 576 O O . ILE A 1 73 ? 31.319 7.391 -25.183 1.00 85.12 73 ILE A O 1
ATOM 580 N N . GLY A 1 74 ? 32.441 7.599 -23.252 1.00 82.38 74 GLY A N 1
ATOM 581 C CA . GLY A 1 74 ? 33.395 8.611 -23.715 1.00 82.38 74 GLY A CA 1
ATOM 582 C C . GLY A 1 74 ? 32.873 10.052 -23.711 1.00 82.38 74 GLY A C 1
ATOM 583 O O . GLY A 1 74 ? 33.542 10.939 -24.240 1.00 82.38 74 GLY A O 1
ATOM 584 N N . ARG A 1 75 ? 31.706 10.310 -23.107 1.00 82.31 75 ARG A N 1
ATOM 585 C CA . ARG A 1 75 ? 31.068 11.635 -23.018 1.00 82.31 75 ARG A CA 1
ATOM 586 C C . ARG A 1 75 ? 31.327 12.292 -21.667 1.00 82.31 75 ARG A C 1
ATOM 588 O O . ARG A 1 75 ? 30.422 12.505 -20.860 1.00 82.31 75 ARG A O 1
ATOM 595 N N . ASN A 1 76 ? 32.600 12.607 -21.435 1.00 85.25 76 ASN A N 1
ATOM 596 C CA . ASN A 1 76 ? 33.060 13.269 -20.209 1.00 85.25 76 ASN A CA 1
ATOM 597 C C . ASN A 1 76 ? 32.491 14.691 -20.065 1.00 85.25 76 ASN A C 1
ATOM 599 O O . ASN A 1 76 ? 32.323 15.164 -18.949 1.00 85.25 76 ASN A O 1
ATOM 603 N N . ASP A 1 77 ? 32.150 15.333 -21.187 1.00 84.69 77 ASP A N 1
ATOM 604 C CA . ASP A 1 77 ? 31.465 16.627 -21.248 1.00 84.69 77 ASP A CA 1
ATOM 605 C C . ASP A 1 77 ? 30.127 16.596 -20.500 1.00 84.69 77 ASP A C 1
ATOM 607 O O . ASP A 1 77 ? 29.833 17.474 -19.692 1.00 84.69 77 ASP A O 1
ATOM 611 N N . TYR A 1 78 ? 29.333 15.547 -20.718 1.00 85.38 78 TYR A N 1
ATOM 612 C CA . TYR A 1 78 ? 28.057 15.379 -20.027 1.00 85.38 78 TYR A CA 1
ATOM 613 C C . TYR A 1 78 ? 28.197 14.776 -18.632 1.00 85.38 78 TYR A C 1
ATOM 615 O O . TYR A 1 78 ? 27.346 15.027 -17.780 1.00 85.38 78 TYR A O 1
ATOM 623 N N . ALA A 1 79 ? 29.252 13.997 -18.384 1.00 86.38 79 ALA A N 1
ATOM 624 C CA . ALA A 1 79 ? 29.550 13.503 -17.044 1.00 86.38 79 ALA A CA 1
ATOM 625 C C . ALA A 1 79 ? 29.845 14.668 -16.080 1.00 86.38 79 ALA A C 1
ATOM 627 O O . ALA A 1 79 ? 29.259 14.722 -15.002 1.00 86.38 79 ALA A O 1
ATOM 628 N N . GLU A 1 80 ? 30.654 15.642 -16.509 1.00 84.38 80 GLU A N 1
ATOM 629 C CA . GLU A 1 80 ? 30.970 16.849 -15.732 1.00 84.38 80 GLU A CA 1
ATOM 630 C C . GLU A 1 80 ? 29.713 17.692 -15.453 1.00 84.38 80 GLU A C 1
ATOM 632 O O . GLU A 1 80 ? 29.467 18.091 -14.316 1.00 84.38 80 GLU A O 1
ATOM 637 N N . GLN A 1 81 ? 28.843 17.878 -16.454 1.00 83.06 81 GLN A N 1
ATOM 638 C CA . GLN A 1 81 ? 27.565 18.581 -16.268 1.00 83.06 81 GLN A CA 1
ATOM 639 C C . GLN A 1 81 ? 26.627 17.862 -15.285 1.00 83.06 81 GLN A C 1
ATOM 641 O O . GLN A 1 81 ? 25.920 18.508 -14.510 1.00 83.06 81 GLN A O 1
ATOM 646 N N . ALA A 1 82 ? 26.610 16.526 -15.290 1.00 84.50 82 ALA A N 1
ATOM 647 C CA . ALA A 1 82 ? 25.831 15.751 -14.328 1.00 84.50 82 ALA A CA 1
ATOM 648 C C . ALA A 1 82 ? 26.361 15.935 -12.894 1.00 84.50 82 ALA A C 1
ATOM 650 O O . ALA A 1 82 ? 25.572 16.073 -11.957 1.00 84.50 82 ALA A O 1
ATOM 651 N N . GLU A 1 83 ? 27.682 15.985 -12.713 1.00 84.50 83 GLU A N 1
ATOM 652 C CA . GLU A 1 83 ? 28.302 16.254 -11.412 1.00 84.50 83 GLU A CA 1
ATOM 653 C C . GLU A 1 83 ? 28.029 17.680 -10.919 1.00 84.50 83 GLU A C 1
ATOM 655 O O . GLU A 1 83 ? 27.669 17.853 -9.751 1.00 84.50 83 GLU A O 1
ATOM 660 N N . GLU A 1 84 ? 28.102 18.680 -11.801 1.00 82.81 84 GLU A N 1
ATOM 661 C CA . GLU A 1 84 ? 27.805 20.081 -11.479 1.00 82.81 84 GLU A CA 1
ATOM 662 C C . GLU A 1 84 ? 26.344 20.261 -11.029 1.00 82.81 84 GLU A C 1
ATOM 664 O O . GLU A 1 84 ? 26.062 20.937 -10.036 1.00 82.81 84 GLU A O 1
ATOM 669 N N . ILE A 1 85 ? 25.390 19.611 -11.706 1.00 84.31 85 ILE A N 1
ATOM 670 C CA . ILE A 1 85 ? 23.977 19.630 -11.298 1.00 84.31 85 ILE A CA 1
ATOM 671 C C . ILE A 1 85 ? 23.798 18.950 -9.938 1.00 84.31 85 ILE A C 1
ATOM 673 O O . ILE A 1 85 ? 23.101 19.487 -9.074 1.00 84.31 85 ILE A O 1
ATOM 677 N N . ALA A 1 86 ? 24.450 17.808 -9.710 1.00 84.75 86 ALA A N 1
ATOM 678 C CA . ALA A 1 86 ? 24.399 17.130 -8.418 1.00 84.75 86 ALA A CA 1
ATOM 679 C C . ALA A 1 86 ? 25.004 17.989 -7.293 1.00 84.75 86 ALA A C 1
ATOM 681 O O . ALA A 1 86 ? 24.474 18.012 -6.182 1.00 84.75 86 ALA A O 1
ATOM 682 N N . GLU A 1 87 ? 26.083 18.726 -7.561 1.00 81.56 87 GLU A N 1
ATOM 683 C CA . GLU A 1 87 ? 26.691 19.651 -6.604 1.00 81.56 87 GLU A CA 1
ATOM 684 C C . GLU A 1 87 ? 25.789 20.850 -6.298 1.00 81.56 87 GLU A C 1
ATOM 686 O O . GLU A 1 87 ? 25.565 21.169 -5.128 1.00 81.56 87 GLU A O 1
ATOM 691 N N . ASN A 1 88 ? 25.192 21.458 -7.322 1.00 81.19 88 ASN A N 1
ATOM 692 C CA . ASN A 1 88 ? 24.228 22.544 -7.155 1.00 81.19 88 ASN A CA 1
ATOM 693 C C . ASN A 1 88 ? 23.014 22.107 -6.324 1.00 81.19 88 ASN A C 1
ATOM 695 O O . ASN A 1 88 ? 22.560 22.845 -5.450 1.00 81.19 88 ASN A O 1
ATOM 699 N N . GLU A 1 89 ? 22.521 20.885 -6.522 1.00 80.88 89 GLU A N 1
ATOM 700 C CA . GLU A 1 89 ? 21.440 20.322 -5.710 1.00 80.88 89 GLU A CA 1
ATOM 701 C C . GLU A 1 89 ? 21.840 20.104 -4.246 1.00 80.88 89 GLU A C 1
ATOM 703 O O . GLU A 1 89 ? 21.039 20.383 -3.350 1.00 80.88 89 GLU A O 1
ATOM 708 N N . ARG A 1 90 ? 23.076 19.656 -3.978 1.00 78.31 90 ARG A N 1
ATOM 709 C CA . ARG A 1 90 ? 23.605 19.534 -2.606 1.00 78.31 90 ARG A CA 1
ATOM 710 C C . ARG A 1 90 ? 23.722 20.896 -1.924 1.00 78.31 90 ARG A C 1
ATOM 712 O O . ARG A 1 90 ? 23.350 21.029 -0.758 1.00 78.31 90 ARG A O 1
ATOM 719 N N . ASN A 1 91 ? 24.184 21.909 -2.652 1.00 73.44 91 ASN A N 1
ATOM 720 C CA . ASN A 1 91 ? 24.332 23.269 -2.136 1.00 73.44 91 ASN A CA 1
ATOM 721 C C . ASN A 1 91 ? 22.968 23.906 -1.816 1.00 73.44 91 ASN A C 1
ATOM 723 O O . ASN A 1 91 ? 22.804 24.492 -0.748 1.00 73.44 91 ASN A O 1
ATOM 727 N N . LEU A 1 92 ? 21.958 23.698 -2.668 1.00 66.00 92 LEU A N 1
ATOM 728 C CA . LEU A 1 92 ? 20.586 24.170 -2.436 1.00 66.00 92 LEU A CA 1
ATOM 729 C C . LEU A 1 92 ? 19.891 23.465 -1.255 1.00 66.00 92 LEU A C 1
ATOM 731 O O . LEU A 1 92 ? 19.067 24.073 -0.574 1.00 66.00 92 LEU A O 1
ATOM 735 N N . GLN A 1 93 ? 20.218 22.198 -0.976 1.00 57.03 93 GLN A N 1
ATOM 736 C CA . GLN A 1 93 ? 19.703 21.486 0.203 1.00 57.03 93 GLN A CA 1
ATOM 737 C C . GLN A 1 93 ? 20.384 21.912 1.514 1.00 57.03 93 GLN A C 1
ATOM 739 O O . GLN A 1 93 ? 19.763 21.830 2.575 1.00 57.03 93 GLN A O 1
ATOM 744 N N . GLY A 1 94 ? 21.630 22.395 1.458 1.00 54.09 94 GLY A N 1
ATOM 745 C CA . GLY A 1 94 ? 22.379 22.880 2.621 1.00 54.09 94 GLY A CA 1
ATOM 746 C C . GLY A 1 94 ? 21.924 24.243 3.164 1.00 54.09 94 GLY A C 1
ATOM 747 O O . GLY A 1 94 ? 22.161 24.536 4.335 1.00 54.09 94 GLY A O 1
ATOM 748 N N . GLU A 1 95 ? 21.240 25.064 2.361 1.00 49.28 95 GLU A N 1
ATOM 749 C CA . GLU A 1 95 ? 20.790 26.412 2.759 1.00 49.28 95 GLU A CA 1
ATOM 750 C C . GLU A 1 95 ? 19.432 26.448 3.494 1.00 49.28 95 GLU A C 1
ATOM 752 O O . GLU A 1 95 ? 19.046 27.493 4.014 1.00 49.28 95 GLU A O 1
ATOM 757 N N . LEU A 1 96 ? 18.711 25.323 3.614 1.00 43.44 96 LEU A N 1
ATOM 758 C CA . LEU A 1 96 ? 17.383 25.271 4.257 1.00 43.44 96 LEU A CA 1
ATOM 759 C C . LEU A 1 96 ? 17.384 24.861 5.742 1.00 43.44 96 LEU A C 1
ATOM 761 O O . LEU A 1 96 ? 16.318 24.679 6.331 1.00 43.44 96 LEU A O 1
ATOM 765 N N . THR A 1 97 ? 18.546 24.774 6.393 1.00 33.28 97 THR A N 1
ATOM 766 C CA . THR A 1 97 ? 18.618 24.676 7.863 1.00 33.28 97 THR A CA 1
ATOM 767 C C . THR A 1 97 ? 19.018 26.026 8.468 1.00 33.28 97 THR A C 1
ATOM 769 O O . THR A 1 97 ? 20.100 26.513 8.131 1.00 33.28 97 THR A O 1
ATOM 772 N N . PRO A 1 98 ? 18.242 26.629 9.397 1.00 38.81 98 PRO A N 1
ATOM 773 C CA . PRO A 1 98 ? 18.729 27.745 10.201 1.00 38.81 98 PRO A CA 1
ATOM 774 C C . PRO A 1 98 ? 19.866 27.218 11.077 1.00 38.81 98 PRO A C 1
ATOM 776 O O . PRO A 1 98 ? 19.652 26.476 12.037 1.00 38.81 98 PRO A O 1
ATOM 779 N N . ARG A 1 99 ? 21.102 27.544 10.708 1.00 32.91 99 ARG A N 1
ATOM 780 C CA . ARG A 1 99 ? 22.284 27.166 11.475 1.00 32.91 99 ARG A CA 1
ATOM 781 C C . ARG A 1 99 ? 22.369 28.089 12.689 1.00 32.91 99 ARG A C 1
ATOM 783 O O . ARG A 1 99 ? 22.627 29.280 12.541 1.00 32.91 99 ARG A O 1
ATOM 790 N N . HIS A 1 100 ? 22.154 27.538 13.882 1.00 35.75 100 HIS A N 1
ATOM 791 C CA . HIS A 1 100 ? 22.634 28.154 15.117 1.00 35.75 100 HIS A CA 1
ATOM 792 C C . HIS A 1 100 ? 24.146 28.389 14.993 1.00 35.75 100 HIS A C 1
ATOM 794 O O . HIS A 1 100 ? 24.891 27.476 14.627 1.00 35.75 100 HIS A O 1
ATOM 800 N N . GLU A 1 101 ? 24.578 29.621 15.268 1.00 35.91 101 GLU A N 1
ATOM 801 C CA . GLU A 1 101 ? 25.989 30.002 15.337 1.00 35.91 101 GLU A CA 1
ATOM 802 C C . GLU A 1 101 ? 26.751 29.139 16.350 1.00 35.91 101 GLU A C 1
ATOM 804 O O . GLU A 1 101 ? 26.262 28.879 17.453 1.00 35.91 101 GLU A O 1
ATOM 809 N N . PRO A 1 102 ? 28.013 28.818 16.037 1.00 35.47 102 PRO A N 1
ATOM 810 C CA . PRO A 1 102 ? 29.048 28.916 17.049 1.00 35.47 102 PRO A CA 1
ATOM 811 C C . PRO A 1 102 ? 30.144 29.881 16.602 1.00 35.47 102 PRO A C 1
ATOM 813 O O . PRO A 1 102 ? 30.659 29.850 15.483 1.00 35.47 102 PRO A O 1
ATOM 816 N N . THR A 1 103 ? 30.495 30.749 17.535 1.00 36.78 103 THR A N 1
ATOM 817 C CA . THR A 1 103 ? 31.441 31.844 17.410 1.00 36.78 103 THR A CA 1
ATOM 818 C C . THR A 1 103 ? 32.894 31.352 17.224 1.00 36.78 103 THR A C 1
ATOM 820 O O . THR A 1 103 ? 33.375 30.495 17.957 1.00 36.78 103 THR A O 1
ATOM 823 N N . GLN A 1 104 ? 33.600 32.036 16.313 1.00 38.81 104 GLN A N 1
ATOM 824 C CA . GLN A 1 104 ? 35.057 32.281 16.208 1.00 38.81 104 GLN A CA 1
ATOM 825 C C . GLN A 1 104 ? 36.033 31.168 15.757 1.00 38.81 104 GLN A C 1
ATOM 827 O O . GLN A 1 104 ? 36.433 30.310 16.535 1.00 38.81 104 GLN A O 1
ATOM 832 N N . ARG A 1 105 ? 36.670 31.389 14.590 1.00 29.20 105 ARG A N 1
ATOM 833 C CA . ARG A 1 105 ? 38.088 31.825 14.507 1.00 29.20 105 ARG A CA 1
ATOM 834 C C . ARG A 1 105 ? 38.486 32.280 13.094 1.00 29.20 105 ARG A C 1
ATOM 836 O O . ARG A 1 105 ? 38.248 31.589 12.113 1.00 29.20 105 ARG A O 1
ATOM 843 N N . LEU A 1 106 ? 39.136 33.445 13.028 1.00 37.75 106 LEU A N 1
ATOM 844 C CA . LEU A 1 106 ? 39.850 33.987 11.864 1.00 37.75 106 LEU A CA 1
ATOM 845 C C . LEU A 1 106 ? 40.949 33.034 11.367 1.00 37.75 106 LEU A C 1
ATOM 847 O O . LEU A 1 106 ? 41.695 32.574 12.221 1.00 37.75 106 LEU A O 1
ATOM 851 N N . VAL A 1 107 ? 41.162 32.933 10.038 1.00 33.72 107 VAL A N 1
ATOM 852 C CA . VAL A 1 107 ? 42.422 33.312 9.337 1.00 33.72 107 VAL A CA 1
ATOM 853 C C . VAL A 1 107 ? 42.176 33.621 7.833 1.00 33.72 107 VAL A C 1
ATOM 855 O O . VAL A 1 107 ? 41.790 32.765 7.054 1.00 33.72 107 VAL A O 1
ATOM 858 N N . ARG A 1 108 ? 42.430 34.891 7.481 1.00 31.53 108 ARG A N 1
ATOM 859 C CA . ARG A 1 108 ? 42.992 35.546 6.265 1.00 31.53 108 ARG A CA 1
ATOM 860 C C . ARG A 1 108 ? 43.041 34.889 4.855 1.00 31.53 108 ARG A C 1
ATOM 862 O O . ARG A 1 108 ? 43.678 33.866 4.676 1.00 31.53 108 ARG A O 1
ATOM 869 N N . ARG A 1 109 ? 42.645 35.745 3.877 1.00 32.88 109 ARG A N 1
ATOM 870 C CA . ARG A 1 109 ? 43.218 36.088 2.530 1.00 32.88 109 ARG A CA 1
ATOM 871 C C . ARG A 1 109 ? 43.469 34.927 1.544 1.00 32.88 109 ARG A C 1
ATOM 873 O O . ARG A 1 109 ? 44.245 34.033 1.829 1.00 32.88 109 ARG A O 1
ATOM 880 N N . SER A 1 110 ? 42.979 34.946 0.301 1.00 30.78 110 SER A N 1
ATOM 881 C CA . SER A 1 110 ? 43.354 35.849 -0.815 1.00 30.78 110 SER A CA 1
ATOM 882 C C . SER A 1 110 ? 42.407 35.537 -1.993 1.00 30.78 110 SER A C 1
ATOM 884 O O . SER A 1 110 ? 42.129 34.373 -2.230 1.00 30.78 110 SER A O 1
ATOM 886 N N . GLY A 1 111 ? 41.788 36.506 -2.669 1.00 33.00 111 GLY A N 1
ATOM 887 C CA . GLY A 1 111 ? 42.314 37.024 -3.940 1.00 33.00 111 GLY A CA 1
ATOM 888 C C . GLY A 1 111 ? 41.939 36.142 -5.142 1.00 33.00 111 GLY A C 1
ATOM 889 O O . GLY A 1 111 ? 42.658 35.203 -5.449 1.00 33.00 111 GLY A O 1
ATOM 890 N N . GLY A 1 112 ? 40.846 36.467 -5.842 1.00 28.95 112 GLY A N 1
ATOM 891 C CA . GLY A 1 112 ? 40.422 35.735 -7.042 1.00 28.95 112 GLY A CA 1
ATOM 892 C C . GLY A 1 112 ? 39.280 36.422 -7.787 1.00 28.95 112 GLY A C 1
ATOM 893 O O . GLY A 1 112 ? 38.144 35.973 -7.748 1.00 28.95 112 GLY A O 1
ATOM 894 N N . SER A 1 113 ? 39.593 37.554 -8.416 1.00 34.94 113 SER A N 1
ATOM 895 C CA . SER A 1 113 ? 38.759 38.228 -9.415 1.00 34.94 113 SER A CA 1
ATOM 896 C C . SER A 1 113 ? 38.636 37.359 -10.665 1.00 34.94 113 SER A C 1
ATOM 898 O O . SER A 1 113 ? 39.670 37.009 -11.227 1.00 34.94 113 SER A O 1
ATOM 900 N N . TRP A 1 114 ? 37.418 37.108 -11.154 1.00 29.75 114 TRP A N 1
ATOM 901 C CA . TRP A 1 114 ? 37.209 36.897 -12.586 1.00 29.75 114 TRP A CA 1
ATOM 902 C C . TRP A 1 114 ? 36.003 37.673 -13.096 1.00 29.75 114 TRP A C 1
ATOM 904 O O . TRP A 1 114 ? 34.896 37.665 -12.562 1.00 29.75 114 TRP A O 1
ATOM 914 N N . HIS A 1 115 ? 36.316 38.418 -14.144 1.00 30.92 115 HIS A N 1
ATOM 915 C CA . HIS A 1 115 ? 35.508 39.400 -14.815 1.00 30.92 115 HIS A CA 1
ATOM 916 C C . HIS A 1 115 ? 34.281 38.803 -15.506 1.00 30.92 115 HIS A C 1
ATOM 918 O O . HIS A 1 115 ? 34.369 37.917 -16.350 1.00 30.92 115 HIS A O 1
ATOM 924 N N . ARG A 1 116 ? 33.159 39.482 -15.278 1.00 32.22 116 ARG A N 1
ATOM 925 C CA . ARG A 1 116 ? 32.039 39.644 -16.205 1.00 32.22 116 ARG A CA 1
ATOM 926 C C . ARG A 1 116 ? 32.557 40.078 -17.584 1.00 32.22 116 ARG A C 1
ATOM 928 O O . ARG A 1 116 ? 33.047 41.201 -17.718 1.00 32.22 116 ARG A O 1
ATOM 935 N N . LYS A 1 117 ? 32.381 39.255 -18.624 1.00 31.33 117 LYS A N 1
ATOM 936 C CA . LYS A 1 117 ? 32.483 39.711 -20.020 1.00 31.33 117 LYS A CA 1
ATOM 937 C C . LYS A 1 117 ? 31.164 39.504 -20.754 1.00 31.33 117 LYS A C 1
ATOM 939 O O . LYS A 1 117 ? 30.869 38.471 -21.334 1.00 31.33 117 LYS A O 1
ATOM 944 N N . ARG A 1 118 ? 30.38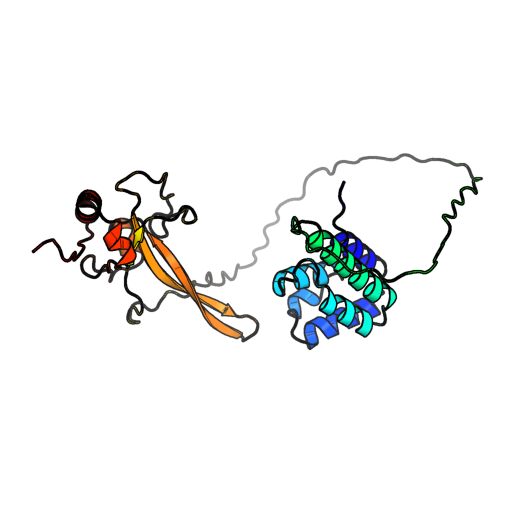2 40.578 -20.692 1.00 30.81 118 ARG A N 1
ATOM 945 C CA . ARG A 1 118 ? 29.363 40.971 -21.659 1.00 30.81 118 ARG A CA 1
ATOM 946 C C . ARG A 1 118 ? 30.033 41.042 -23.041 1.00 30.81 118 ARG A C 1
ATOM 948 O O . ARG A 1 118 ? 31.000 41.788 -23.191 1.00 30.81 118 ARG A O 1
ATOM 955 N N . ARG A 1 119 ? 29.524 40.317 -24.038 1.00 28.92 119 ARG A N 1
ATOM 956 C CA . ARG A 1 119 ? 29.716 40.685 -25.446 1.00 28.92 119 ARG A CA 1
ATOM 957 C C . ARG A 1 119 ? 28.435 40.416 -26.224 1.00 28.92 119 ARG A C 1
ATOM 959 O O . ARG A 1 119 ? 28.075 39.274 -26.480 1.00 28.92 119 ARG A O 1
ATOM 966 N N . SER A 1 120 ? 27.743 41.514 -26.492 1.00 29.19 120 SER A N 1
ATOM 967 C CA . SER A 1 120 ? 26.699 41.666 -27.488 1.00 29.19 120 SER A CA 1
ATOM 968 C C . SER A 1 120 ? 27.309 41.742 -28.891 1.00 29.19 120 SER A C 1
ATOM 970 O O . SER A 1 120 ? 28.484 42.074 -29.043 1.00 29.19 120 SER A O 1
ATOM 972 N N . GLU A 1 121 ? 26.435 41.483 -29.863 1.00 30.66 121 GLU A N 1
ATOM 973 C CA . GLU A 1 121 ? 26.467 41.929 -31.262 1.00 30.66 121 GLU A CA 1
ATOM 974 C C . GLU A 1 121 ? 27.398 41.194 -32.237 1.00 30.66 121 GLU A C 1
ATOM 976 O O . GLU A 1 121 ? 28.605 41.404 -32.295 1.00 30.66 121 GLU A O 1
ATOM 981 N N . ASN A 1 122 ? 26.768 40.417 -33.123 1.00 29.09 122 ASN A N 1
ATOM 982 C CA . ASN A 1 122 ? 26.750 40.809 -34.529 1.00 29.09 122 ASN A CA 1
ATOM 983 C C . ASN A 1 122 ? 25.407 40.434 -35.173 1.00 29.09 122 ASN A C 1
ATOM 985 O O . ASN A 1 122 ? 24.942 39.300 -35.078 1.00 29.09 122 ASN A O 1
ATOM 989 N N . TYR A 1 123 ? 24.790 41.452 -35.765 1.00 28.44 123 TYR A N 1
ATOM 990 C CA . TYR A 1 123 ? 23.569 41.440 -36.560 1.00 28.44 123 TYR A CA 1
ATOM 991 C C . TYR A 1 123 ? 23.965 41.534 -38.045 1.00 28.44 123 TYR A C 1
ATOM 993 O O . TYR A 1 123 ? 25.088 41.931 -38.350 1.00 28.44 123 TYR A O 1
ATOM 1001 N N . GLU A 1 124 ? 22.991 41.249 -38.915 1.00 31.09 124 GLU A N 1
ATOM 1002 C CA . GLU A 1 124 ? 22.961 41.466 -40.378 1.00 31.09 124 GLU A CA 1
ATOM 1003 C C . GLU A 1 124 ? 23.534 40.331 -41.245 1.00 31.09 124 GLU A C 1
ATOM 1005 O O . GLU A 1 124 ? 24.625 39.839 -41.006 1.00 31.09 124 GLU A O 1
ATOM 1010 N N . GLN A 1 125 ? 22.869 39.842 -42.298 1.00 31.55 125 GLN A N 1
ATOM 1011 C CA . GLN A 1 125 ? 21.670 40.288 -43.026 1.00 31.55 125 GLN A CA 1
ATOM 1012 C C . GLN A 1 125 ? 21.235 39.157 -43.988 1.00 31.55 125 GLN A C 1
ATOM 1014 O O . GLN A 1 125 ? 22.085 38.428 -44.496 1.00 31.55 125 GLN A O 1
ATOM 1019 N N . GLY A 1 126 ? 19.935 39.050 -44.301 1.00 26.73 126 GLY A N 1
ATOM 1020 C CA . GLY A 1 126 ? 19.438 38.214 -45.408 1.00 26.73 126 GLY A CA 1
ATOM 1021 C C . GLY A 1 126 ? 17.919 37.974 -45.411 1.00 26.73 126 GLY A C 1
ATOM 1022 O O . GLY A 1 126 ? 17.456 36.955 -44.911 1.00 26.73 126 GLY A O 1
ATOM 1023 N N . TYR A 1 127 ? 17.148 38.911 -45.977 1.00 27.89 127 TYR A N 1
ATOM 1024 C CA . TYR A 1 127 ? 15.693 38.841 -46.246 1.00 27.89 127 TYR A CA 1
ATOM 1025 C C . TYR A 1 127 ? 15.360 37.795 -47.349 1.00 27.89 127 TYR A C 1
ATOM 1027 O O . TYR A 1 127 ? 16.040 37.792 -48.368 1.00 27.89 127 TYR A O 1
ATOM 1035 N N . ALA A 1 128 ? 14.462 36.809 -47.128 1.00 31.09 128 ALA A N 1
ATOM 1036 C CA . ALA A 1 128 ? 12.992 36.735 -47.406 1.00 31.09 128 ALA A CA 1
ATOM 1037 C C . ALA A 1 128 ? 12.620 36.250 -48.848 1.00 31.09 128 ALA A C 1
ATOM 1039 O O . ALA A 1 128 ? 13.479 36.379 -49.715 1.00 31.09 128 ALA A O 1
ATOM 1040 N N . PRO A 1 129 ? 11.386 35.769 -49.199 1.00 45.19 129 PRO A N 1
ATOM 1041 C CA . PRO A 1 129 ? 10.182 35.411 -48.411 1.00 45.19 129 PRO A CA 1
ATOM 1042 C C . PRO A 1 129 ? 9.418 34.101 -48.841 1.00 45.19 129 PRO A C 1
ATOM 1044 O O . PRO A 1 129 ? 9.729 33.462 -49.836 1.00 45.19 129 PRO A O 1
ATOM 1047 N N . ALA A 1 130 ? 8.324 33.809 -48.109 1.00 29.23 130 ALA A N 1
ATOM 1048 C CA . ALA A 1 130 ? 7.047 33.163 -48.506 1.00 29.23 130 ALA A CA 1
ATOM 1049 C C . ALA A 1 130 ? 6.976 31.681 -48.971 1.00 29.23 130 ALA A C 1
ATOM 1051 O O . ALA A 1 130 ? 7.492 31.293 -50.007 1.00 29.23 130 ALA A O 1
ATOM 1052 N N . THR A 1 131 ? 6.121 30.880 -48.316 1.00 32.28 131 THR A N 1
ATOM 1053 C CA . THR A 1 131 ? 4.774 30.540 -48.837 1.00 32.28 131 THR A CA 1
ATOM 1054 C C . THR A 1 131 ? 3.911 29.850 -47.776 1.00 32.28 131 THR A C 1
ATOM 1056 O O . THR A 1 131 ? 4.351 29.006 -47.001 1.00 32.28 131 THR A O 1
ATOM 1059 N N . ALA A 1 132 ? 2.645 30.258 -47.751 1.00 34.75 132 ALA A N 1
ATOM 1060 C CA . ALA A 1 132 ? 1.575 29.720 -46.933 1.00 34.75 132 ALA A CA 1
ATOM 1061 C C . ALA A 1 132 ? 0.915 28.514 -47.618 1.00 34.75 132 ALA A C 1
ATOM 1063 O O . ALA A 1 132 ? 0.565 28.594 -48.790 1.00 34.75 132 ALA A O 1
ATOM 1064 N N . SER A 1 133 ? 0.679 27.431 -46.880 1.00 32.62 133 SER A N 1
ATOM 1065 C CA . SER A 1 133 ? -0.426 26.470 -47.065 1.00 32.62 133 SER A CA 1
ATOM 1066 C C . SER A 1 133 ? -0.272 25.392 -45.987 1.00 32.62 133 SER A C 1
ATOM 1068 O O . SER A 1 133 ? 0.835 25.027 -45.629 1.00 32.62 133 SER A O 1
ATOM 1070 N N . GLY A 1 134 ? -1.273 24.818 -45.347 1.00 30.84 134 GLY A N 1
ATOM 1071 C CA . GLY A 1 134 ? -2.707 25.004 -45.309 1.00 30.84 134 GLY A CA 1
ATOM 1072 C C . GLY A 1 134 ? -3.178 23.907 -44.355 1.00 30.84 134 GLY A C 1
ATOM 1073 O O . GLY A 1 134 ? -2.886 22.733 -44.570 1.00 30.84 134 GLY A O 1
ATOM 1074 N N . ARG A 1 135 ? -3.851 24.272 -43.261 1.00 36.53 135 ARG A N 1
ATOM 1075 C CA . ARG A 1 135 ? -4.468 23.296 -42.356 1.00 36.53 135 ARG A CA 1
ATOM 1076 C C . ARG A 1 135 ? -5.505 22.502 -43.152 1.00 36.53 135 ARG A C 1
ATOM 1078 O O . ARG A 1 135 ? -6.537 23.060 -43.515 1.00 36.53 135 ARG A O 1
ATOM 1085 N N . ARG A 1 136 ? -5.272 21.210 -43.390 1.00 34.41 136 ARG A N 1
ATOM 1086 C CA . ARG A 1 136 ? -6.332 20.284 -43.803 1.00 34.41 136 ARG A CA 1
ATOM 1087 C C . ARG A 1 136 ? -6.609 19.303 -42.675 1.00 34.41 136 ARG A C 1
ATOM 1089 O O . ARG A 1 136 ? -5.770 18.491 -42.304 1.00 34.41 136 ARG A O 1
ATOM 1096 N N . ARG A 1 137 ? -7.814 19.448 -42.124 1.00 36.41 137 ARG A N 1
ATOM 1097 C CA . ARG A 1 137 ? -8.501 18.458 -41.298 1.00 36.41 137 ARG A CA 1
ATOM 1098 C C . ARG A 1 137 ? -8.613 17.156 -42.096 1.00 36.41 137 ARG A C 1
ATOM 1100 O O . ARG A 1 137 ? -8.985 17.198 -43.267 1.00 36.41 137 ARG A O 1
ATOM 1107 N N . ALA A 1 138 ? -8.315 16.032 -41.455 1.00 32.88 138 ALA A N 1
ATOM 1108 C CA . ALA A 1 138 ? -8.605 14.707 -41.985 1.00 32.88 138 ALA A CA 1
ATOM 1109 C C . ALA A 1 138 ? -10.130 14.500 -42.087 1.00 32.88 138 ALA A C 1
ATOM 1111 O O . ALA A 1 138 ? -10.830 14.788 -41.110 1.00 32.88 138 ALA A O 1
ATOM 1112 N N . PRO A 1 139 ? -10.664 14.008 -43.219 1.00 37.75 139 PRO A N 1
ATOM 1113 C CA . PRO A 1 139 ? -12.000 13.449 -43.274 1.00 37.75 139 PRO A CA 1
ATOM 1114 C C . PRO A 1 139 ? -11.967 11.928 -43.069 1.00 37.75 139 PRO A C 1
ATOM 1116 O O . PRO A 1 139 ? -10.989 11.239 -43.348 1.00 37.75 139 PRO A O 1
ATOM 1119 N N . PHE A 1 140 ? -13.081 11.449 -42.537 1.00 37.78 140 PHE A N 1
ATOM 1120 C CA . PHE A 1 140 ? -13.401 10.080 -42.172 1.00 37.78 140 PHE A CA 1
ATOM 1121 C C . PHE A 1 140 ? -13.359 9.087 -43.343 1.00 37.78 140 PHE A C 1
ATOM 1123 O O . PHE A 1 140 ? -13.781 9.414 -44.448 1.00 37.78 140 PHE A O 1
ATOM 1130 N N . GLY A 1 141 ? -13.052 7.829 -43.007 1.00 33.22 141 GLY A N 1
ATOM 1131 C CA . GLY A 1 141 ? -13.832 6.686 -43.488 1.00 33.22 141 GLY A CA 1
ATOM 1132 C C . GLY A 1 141 ? -13.107 5.695 -44.391 1.00 33.22 141 GLY A C 1
ATOM 1133 O O . GLY A 1 141 ? -13.005 5.929 -45.580 1.00 33.22 141 GLY A O 1
ATOM 1134 N N . HIS A 1 142 ? -12.753 4.530 -43.842 1.00 33.53 142 HIS A N 1
ATOM 1135 C CA . HIS A 1 142 ? -12.876 3.234 -44.524 1.00 33.53 142 HIS A CA 1
ATOM 1136 C C . HIS A 1 142 ? -13.188 2.182 -43.447 1.00 33.53 142 HIS A C 1
ATOM 1138 O O . HIS A 1 142 ? -12.428 1.979 -42.507 1.00 33.53 142 HIS A O 1
ATOM 1144 N N . SER A 1 143 ? -14.457 1.780 -43.370 1.00 33.53 143 SER A N 1
ATOM 1145 C CA . SER A 1 143 ? -14.971 0.504 -43.889 1.00 33.53 143 SER A CA 1
ATOM 1146 C C . SER A 1 143 ? -14.361 -0.717 -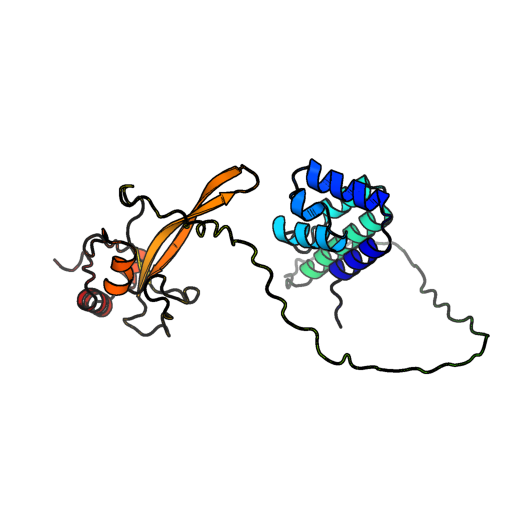43.205 1.00 33.53 143 SER A C 1
ATOM 1148 O O . SER A 1 143 ? -13.290 -1.198 -43.558 1.00 33.53 143 SER A O 1
ATOM 1150 N N . ARG A 1 144 ? -15.130 -1.234 -42.239 1.00 37.66 144 ARG A N 1
ATOM 1151 C CA . ARG A 1 144 ? -15.005 -2.578 -41.679 1.00 37.66 144 ARG A CA 1
ATOM 1152 C C . ARG A 1 144 ? -15.122 -3.596 -42.813 1.00 37.66 144 ARG A C 1
ATOM 1154 O O . ARG A 1 144 ? -16.198 -3.744 -43.385 1.00 37.66 144 ARG A O 1
ATOM 1161 N N . GLN A 1 145 ? -14.052 -4.331 -43.081 1.00 36.72 145 GLN A N 1
ATOM 1162 C CA . GLN A 1 145 ? -14.160 -5.664 -43.658 1.00 36.72 145 GLN A CA 1
ATOM 1163 C C . GLN A 1 145 ? -13.617 -6.651 -42.635 1.00 36.72 145 GLN A C 1
ATOM 1165 O O . GLN A 1 145 ? -12.455 -6.623 -42.240 1.00 36.72 145 GLN A O 1
ATOM 1170 N N . ASN A 1 146 ? -14.567 -7.430 -42.136 1.00 38.59 146 ASN A N 1
ATOM 1171 C CA . ASN A 1 146 ? -14.420 -8.473 -41.150 1.00 38.59 146 ASN A CA 1
ATOM 1172 C C . ASN A 1 146 ? -13.756 -9.661 -41.852 1.00 38.59 146 ASN A C 1
ATOM 1174 O O . ASN A 1 146 ? -14.385 -10.299 -42.696 1.00 38.59 146 ASN A O 1
ATOM 1178 N N . VAL A 1 147 ? -12.485 -9.915 -41.555 1.00 35.84 147 VAL A N 1
ATOM 1179 C CA . VAL A 1 147 ? -11.811 -11.148 -41.964 1.00 35.84 147 VAL A CA 1
ATOM 1180 C C . VAL A 1 147 ? -11.600 -11.941 -40.689 1.00 35.84 147 VAL A C 1
ATOM 1182 O O . VAL A 1 147 ? -10.866 -11.507 -39.804 1.00 35.84 147 VAL A O 1
ATOM 1185 N N . ASN A 1 148 ? -12.331 -13.051 -40.594 1.00 39.16 148 ASN A N 1
ATOM 1186 C CA . ASN A 1 148 ? -12.304 -14.005 -39.495 1.00 39.16 148 ASN A CA 1
ATOM 1187 C C . ASN A 1 148 ? -10.855 -14.356 -39.147 1.00 39.16 148 ASN A C 1
ATOM 1189 O O . ASN A 1 148 ? -10.187 -15.078 -39.886 1.00 39.16 148 ASN A O 1
ATOM 1193 N N . ARG A 1 149 ? -10.374 -13.820 -38.028 1.00 36.06 149 ARG A N 1
ATOM 1194 C CA . ARG A 1 149 ? -9.168 -14.287 -37.363 1.00 36.06 149 ARG A CA 1
ATOM 1195 C C . ARG A 1 149 ? -9.678 -14.947 -36.101 1.00 36.06 149 ARG A C 1
ATOM 1197 O O . ARG A 1 149 ? -10.227 -14.269 -35.242 1.00 36.06 149 ARG A O 1
ATOM 1204 N N . GLU A 1 150 ? -9.638 -16.270 -36.095 1.00 37.16 150 GLU A N 1
ATOM 1205 C CA . GLU A 1 150 ? -9.997 -17.081 -34.942 1.00 37.16 150 GLU A CA 1
ATOM 1206 C C . GLU A 1 150 ? -9.157 -16.584 -33.765 1.00 37.16 150 GLU A C 1
ATOM 1208 O O . GLU A 1 150 ? -7.933 -16.721 -33.742 1.00 37.16 150 GLU A O 1
ATOM 1213 N N . ASP A 1 151 ? -9.822 -15.875 -32.856 1.00 38.78 151 ASP A N 1
ATOM 1214 C CA . ASP A 1 151 ? -9.244 -15.422 -31.609 1.00 38.78 151 ASP A CA 1
ATOM 1215 C C . ASP A 1 151 ? -8.960 -16.672 -30.777 1.00 38.78 151 ASP A C 1
ATOM 1217 O O . ASP A 1 151 ? -9.846 -17.230 -30.124 1.00 38.78 151 ASP A O 1
ATOM 1221 N N . ASP A 1 152 ? -7.701 -17.103 -30.791 1.00 36.09 152 ASP A N 1
ATOM 1222 C CA . ASP A 1 152 ? -7.108 -17.869 -29.706 1.00 36.09 152 ASP A CA 1
ATOM 1223 C C . ASP A 1 152 ? -7.238 -17.026 -28.430 1.00 36.09 152 ASP A C 1
ATOM 1225 O O . ASP A 1 152 ? -6.346 -16.260 -28.050 1.00 36.09 152 ASP A O 1
ATOM 1229 N N . PHE A 1 153 ? -8.393 -17.129 -27.770 1.00 41.09 153 PHE A N 1
ATOM 1230 C CA . PHE A 1 153 ? -8.615 -16.623 -26.425 1.00 41.09 153 PHE A CA 1
ATOM 1231 C C . PHE A 1 153 ? -7.672 -17.375 -25.487 1.00 41.09 153 PHE A C 1
ATOM 1233 O O . PHE A 1 153 ? -8.036 -18.365 -24.850 1.00 41.09 153 PHE A O 1
ATOM 1240 N N . ALA A 1 154 ? -6.436 -16.887 -25.386 1.00 41.44 154 ALA A N 1
ATOM 1241 C CA . ALA A 1 154 ? -5.536 -17.249 -24.313 1.00 41.44 154 ALA A CA 1
ATOM 1242 C C . ALA A 1 154 ? -6.304 -17.041 -22.997 1.00 41.44 154 ALA A C 1
ATOM 1244 O O . ALA A 1 154 ? -6.802 -15.934 -22.751 1.00 41.44 154 ALA A O 1
ATOM 1245 N N . PRO A 1 155 ? -6.461 -18.079 -22.155 1.00 42.69 155 PRO A N 1
ATOM 1246 C CA . PRO A 1 155 ? -7.245 -17.952 -20.941 1.00 42.69 155 PRO A CA 1
ATOM 1247 C C . PRO A 1 155 ? -6.633 -16.838 -20.099 1.00 42.69 155 PRO A C 1
ATOM 1249 O O . PRO A 1 155 ? -5.426 -16.838 -19.840 1.00 42.69 155 PRO A O 1
ATOM 1252 N N . ALA A 1 156 ? -7.469 -15.876 -19.696 1.00 43.31 156 ALA A N 1
ATOM 1253 C CA . ALA A 1 156 ? -7.081 -14.784 -18.815 1.00 43.31 156 ALA A CA 1
ATOM 1254 C C . ALA A 1 156 ? -6.221 -15.354 -17.681 1.00 43.31 156 ALA A C 1
ATOM 1256 O O . ALA A 1 156 ? -6.702 -16.187 -16.907 1.00 43.31 156 ALA A O 1
ATOM 1257 N N . ARG A 1 157 ? -4.936 -14.968 -17.629 1.00 45.22 157 ARG A N 1
ATOM 1258 C CA . ARG A 1 157 ? -3.978 -15.477 -16.638 1.00 45.22 157 ARG A CA 1
ATOM 1259 C C . ARG A 1 157 ? -4.583 -15.272 -15.252 1.00 45.22 157 ARG A C 1
ATOM 1261 O O . ARG A 1 157 ? -4.657 -14.145 -14.758 1.00 45.22 157 ARG A O 1
ATOM 1268 N N . LYS A 1 158 ? -5.075 -16.358 -14.648 1.00 40.91 158 LYS A N 1
ATOM 1269 C CA . LYS A 1 158 ? -5.647 -16.340 -13.302 1.00 40.91 158 LYS A CA 1
ATOM 1270 C C . LYS A 1 158 ? -4.538 -15.848 -12.378 1.00 40.91 158 LYS A C 1
ATOM 1272 O O . LYS A 1 158 ? -3.463 -16.441 -12.343 1.00 40.91 158 LYS A O 1
ATOM 1277 N N . ARG A 1 159 ? -4.779 -14.737 -11.673 1.00 45.88 159 ARG A N 1
ATOM 1278 C CA . ARG A 1 159 ? -3.873 -14.268 -10.614 1.00 45.88 159 ARG A CA 1
ATOM 1279 C C . ARG A 1 159 ? -3.591 -15.441 -9.666 1.00 45.88 159 ARG A C 1
ATOM 1281 O O . ARG A 1 159 ? -4.534 -16.203 -9.424 1.00 45.88 159 ARG A O 1
ATOM 1288 N N . PRO A 1 160 ? -2.367 -15.578 -9.125 1.00 42.72 160 PRO A N 1
ATOM 1289 C CA . PRO A 1 160 ? -2.083 -16.581 -8.110 1.00 42.72 160 PRO A CA 1
ATOM 1290 C C . PRO A 1 160 ? -3.125 -16.446 -6.999 1.00 42.72 160 PRO A C 1
ATOM 1292 O O . PRO A 1 160 ? -3.229 -15.402 -6.351 1.00 42.72 160 PRO A O 1
ATOM 1295 N N . ARG A 1 161 ? -3.982 -17.458 -6.856 1.00 51.56 161 ARG A N 1
ATOM 1296 C CA . ARG A 1 161 ? -4.875 -17.562 -5.706 1.00 51.56 161 ARG A CA 1
ATOM 1297 C C . ARG A 1 161 ? -4.007 -18.068 -4.564 1.00 51.56 161 ARG A C 1
ATOM 1299 O O . ARG A 1 161 ? -3.230 -18.995 -4.775 1.00 51.56 161 ARG A O 1
ATOM 1306 N N . GLN A 1 162 ? -4.097 -17.426 -3.403 1.00 55.56 162 GLN A N 1
ATOM 1307 C CA . GLN A 1 162 ? -3.479 -17.963 -2.194 1.00 55.56 162 GLN A CA 1
ATOM 1308 C C . GLN A 1 162 ? -3.979 -19.401 -2.011 1.00 55.56 162 GLN A C 1
ATOM 1310 O O . GLN A 1 162 ? -5.167 -19.658 -2.218 1.00 55.56 162 GLN A O 1
ATOM 1315 N N . ASP A 1 163 ? -3.064 -20.323 -1.709 1.00 53.53 163 ASP A N 1
ATOM 1316 C CA . ASP A 1 163 ? -3.418 -21.703 -1.394 1.00 53.53 163 ASP A CA 1
ATOM 1317 C C . ASP A 1 163 ? -4.293 -21.689 -0.131 1.00 53.53 163 ASP A C 1
ATOM 1319 O O . ASP A 1 163 ? -3.802 -21.280 0.925 1.00 53.53 163 ASP A O 1
ATOM 1323 N N . PRO A 1 164 ? -5.575 -22.085 -0.219 1.00 52.09 164 PRO A N 1
ATOM 1324 C CA . PRO A 1 164 ? -6.476 -22.071 0.927 1.00 52.09 164 PRO A CA 1
ATOM 1325 C C . PRO A 1 164 ? -6.035 -23.023 2.050 1.00 52.09 164 PRO A C 1
ATOM 1327 O O . PRO A 1 164 ? -6.525 -22.883 3.164 1.00 52.09 164 PRO A O 1
ATOM 1330 N N . ASN A 1 165 ? -5.116 -23.961 1.787 1.00 49.19 165 ASN A N 1
ATOM 1331 C CA . ASN A 1 165 ? -4.608 -24.911 2.778 1.00 49.19 165 ASN A CA 1
ATOM 1332 C C . ASN A 1 165 ? -3.292 -24.474 3.439 1.00 49.19 165 ASN A C 1
ATOM 1334 O O . ASN A 1 165 ? -2.784 -25.187 4.307 1.00 49.19 165 ASN A O 1
ATOM 1338 N N . LYS A 1 166 ? -2.702 -23.333 3.051 1.00 54.78 166 LYS A N 1
ATOM 1339 C CA . LYS A 1 166 ? -1.491 -22.840 3.719 1.00 54.78 166 LYS A CA 1
ATOM 1340 C C . LYS A 1 166 ? -1.881 -22.227 5.072 1.00 54.78 166 LYS A C 1
ATOM 1342 O O . LYS A 1 166 ? -2.698 -21.306 5.079 1.00 54.78 166 LYS A O 1
ATOM 1347 N N . PRO A 1 167 ? -1.291 -22.674 6.200 1.00 53.22 167 PRO A N 1
ATOM 1348 C CA . PRO A 1 167 ? -1.590 -22.111 7.511 1.00 53.22 167 PRO A CA 1
ATOM 1349 C C . PRO A 1 167 ? -1.346 -20.605 7.513 1.00 53.22 167 PRO A C 1
ATOM 1351 O O . PRO A 1 167 ? -0.307 -20.131 7.035 1.00 53.22 167 PRO A O 1
ATOM 1354 N N . ARG A 1 168 ? -2.310 -19.854 8.046 1.00 64.19 168 ARG A N 1
ATOM 1355 C CA . ARG A 1 168 ? -2.204 -18.408 8.221 1.00 64.19 168 ARG A CA 1
ATOM 1356 C C . ARG A 1 168 ? -1.044 -18.115 9.173 1.00 64.19 168 ARG A C 1
ATOM 1358 O O . ARG A 1 168 ? -1.039 -18.578 10.305 1.00 64.19 168 ARG A O 1
ATOM 1365 N N . GLN A 1 169 ? -0.042 -17.385 8.689 1.00 66.50 169 GLN A N 1
ATOM 1366 C CA . GLN A 1 169 ? 1.181 -17.127 9.459 1.00 66.50 169 GLN A CA 1
ATOM 1367 C C . GLN A 1 169 ? 1.046 -15.934 10.411 1.00 66.50 169 GLN A C 1
ATOM 1369 O O . GLN A 1 169 ? 1.696 -15.924 11.449 1.00 66.50 169 GLN A O 1
ATOM 1374 N N . ASP A 1 170 ? 0.199 -14.955 10.075 1.00 80.88 170 ASP A N 1
ATOM 1375 C CA . ASP A 1 170 ? 0.052 -13.716 10.842 1.00 80.88 170 ASP A CA 1
ATOM 1376 C C . ASP A 1 170 ? -1.374 -13.571 11.411 1.00 80.88 170 ASP A C 1
ATOM 1378 O O . ASP A 1 170 ? -2.346 -13.755 10.668 1.00 80.88 170 ASP A O 1
ATOM 1382 N N . PRO A 1 171 ? -1.533 -13.195 12.693 1.00 87.81 171 PRO A N 1
ATOM 1383 C CA . PRO A 1 171 ? -2.844 -12.986 13.301 1.00 87.81 171 PRO A CA 1
ATOM 1384 C C . PRO A 1 171 ? -3.554 -11.749 12.729 1.00 87.81 171 PRO A C 1
ATOM 1386 O O . PRO A 1 171 ? -2.962 -10.897 12.054 1.00 87.81 171 PRO A O 1
ATOM 1389 N N . PHE A 1 172 ? -4.854 -11.641 13.000 1.00 91.88 172 PHE A N 1
ATOM 1390 C CA . PHE A 1 172 ? -5.589 -10.391 12.822 1.00 91.88 172 PHE A CA 1
ATOM 1391 C C . PHE A 1 172 ? -5.392 -9.525 14.057 1.00 91.88 172 PHE A C 1
ATOM 1393 O O . PHE A 1 172 ? -5.548 -9.998 15.178 1.00 91.88 172 PHE A O 1
ATOM 1400 N N . VAL A 1 173 ? -5.040 -8.261 13.848 1.00 93.56 173 VAL A N 1
ATOM 1401 C CA . VAL A 1 173 ? -4.670 -7.350 14.932 1.00 93.56 173 VAL A CA 1
ATOM 1402 C C . VAL A 1 173 ? -5.594 -6.143 14.913 1.00 93.56 173 VAL A C 1
ATOM 1404 O O . VAL A 1 173 ? -5.719 -5.484 13.880 1.00 93.56 173 VAL A O 1
ATOM 1407 N N . LEU A 1 174 ? -6.228 -5.833 16.040 1.00 94.00 174 LEU A N 1
ATOM 1408 C CA . LEU A 1 174 ? -6.985 -4.595 16.204 1.00 94.00 174 LEU A CA 1
ATOM 1409 C C . LEU A 1 174 ? -6.022 -3.421 16.401 1.00 94.00 174 LEU A C 1
ATOM 1411 O O . LEU A 1 174 ? -5.083 -3.512 17.188 1.00 94.00 174 LEU A O 1
ATOM 1415 N N . GLN A 1 175 ? -6.249 -2.319 15.691 1.00 93.19 175 GLN A N 1
ATOM 1416 C CA . GLN A 1 175 ? -5.470 -1.090 15.822 1.00 93.19 175 GLN A CA 1
ATOM 1417 C C . GLN A 1 175 ? -6.348 0.152 15.716 1.00 93.19 175 GLN A C 1
ATOM 1419 O O . GLN A 1 175 ? -7.385 0.148 15.051 1.00 93.19 175 GLN A O 1
ATOM 1424 N N . MET A 1 176 ? -5.874 1.255 16.291 1.00 90.94 176 MET A N 1
ATOM 1425 C CA . MET A 1 176 ? -6.447 2.575 16.033 1.00 90.94 176 MET A CA 1
ATOM 1426 C C . MET A 1 176 ? -6.177 2.993 14.585 1.00 90.94 176 MET A C 1
ATOM 1428 O O . MET A 1 176 ? -5.079 2.817 14.047 1.00 90.94 176 MET A O 1
ATOM 1432 N N . LYS A 1 177 ? -7.185 3.571 13.937 1.00 88.88 177 LYS A N 1
ATOM 1433 C CA . LYS A 1 177 ? -7.098 4.031 12.556 1.00 88.88 177 LYS A CA 1
ATOM 1434 C C . LYS A 1 177 ? -6.081 5.162 12.431 1.00 88.88 177 LYS A C 1
ATOM 1436 O O . LYS A 1 177 ? -6.218 6.224 13.031 1.00 88.88 177 LYS A O 1
ATOM 1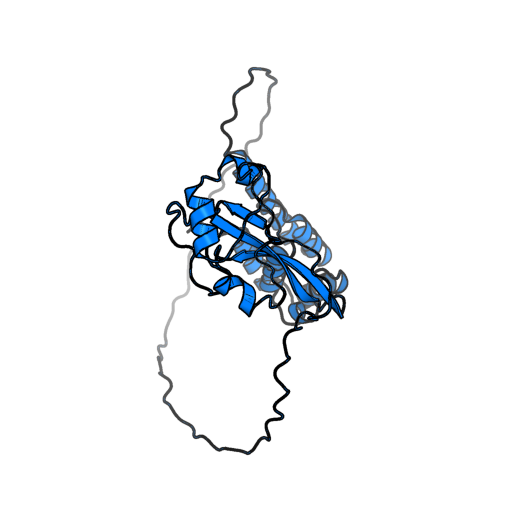441 N N . GLN A 1 178 ? -5.114 4.969 11.544 1.00 85.94 178 GLN A N 1
ATOM 1442 C CA . GLN A 1 178 ? -4.184 6.015 11.132 1.00 85.94 178 GLN A CA 1
ATOM 1443 C C . GLN A 1 178 ? -4.750 6.798 9.938 1.00 85.94 178 GLN A C 1
ATOM 1445 O O . GLN A 1 178 ? -5.384 6.222 9.053 1.00 85.94 178 GLN A O 1
ATOM 1450 N N . SER A 1 179 ? -4.469 8.101 9.856 1.00 82.19 179 SER A N 1
ATOM 1451 C CA . SER A 1 179 ? -4.936 8.973 8.759 1.00 82.19 179 SER A CA 1
ATOM 1452 C C . SER A 1 179 ? -4.417 8.562 7.374 1.00 82.19 179 SER A C 1
ATOM 1454 O O . SER A 1 179 ? -5.040 8.862 6.355 1.00 82.19 179 SER A O 1
ATOM 1456 N N . ILE A 1 180 ? -3.299 7.832 7.322 1.00 84.31 180 ILE A N 1
ATOM 1457 C CA . ILE A 1 180 ? -2.729 7.288 6.083 1.00 84.31 180 ILE A CA 1
ATOM 1458 C C . ILE A 1 180 ? -3.592 6.170 5.472 1.00 84.31 180 ILE A C 1
ATOM 1460 O O . ILE A 1 180 ? -3.533 5.922 4.264 1.00 84.31 180 ILE A O 1
ATOM 1464 N N . VAL A 1 181 ? -4.416 5.499 6.283 1.00 85.62 181 VAL A N 1
ATOM 1465 C CA . VAL A 1 181 ? -5.248 4.374 5.853 1.00 85.62 181 VAL A CA 1
ATOM 1466 C C . VAL A 1 181 ? -6.574 4.896 5.304 1.00 85.62 181 VAL A C 1
ATOM 1468 O O . VAL A 1 181 ? -7.469 5.294 6.046 1.00 85.62 181 VAL A O 1
ATOM 1471 N N . LYS A 1 182 ? -6.706 4.876 3.973 1.00 86.81 182 LYS A N 1
ATOM 1472 C CA . LYS A 1 182 ? -7.852 5.488 3.278 1.00 86.81 182 LYS A CA 1
ATOM 1473 C C . LYS A 1 182 ? -9.012 4.531 3.006 1.00 86.81 182 LYS A C 1
ATOM 1475 O O . LYS A 1 182 ? -10.166 4.935 3.084 1.00 86.81 182 LYS A O 1
ATOM 1480 N N . ARG A 1 183 ? -8.732 3.268 2.654 1.00 91.81 183 ARG A N 1
ATOM 1481 C CA . ARG A 1 183 ? -9.740 2.332 2.116 1.00 91.81 183 ARG A CA 1
ATOM 1482 C C . ARG A 1 183 ? -9.656 0.941 2.722 1.00 91.81 183 ARG A C 1
ATOM 1484 O O . ARG A 1 183 ? -8.566 0.382 2.839 1.00 91.81 183 ARG A O 1
ATOM 1491 N N . CYS A 1 184 ? -10.819 0.360 3.000 1.00 91.69 184 CYS A N 1
ATOM 1492 C CA . CYS A 1 184 ? -10.957 -1.006 3.482 1.00 91.69 184 CYS A CA 1
ATOM 1493 C C . CYS A 1 184 ? -10.641 -2.017 2.370 1.00 91.69 184 CYS A C 1
ATOM 1495 O O . CYS A 1 184 ? -11.163 -1.942 1.255 1.00 91.69 184 CYS A O 1
ATOM 1497 N N . GLN A 1 185 ? -9.803 -3.011 2.662 1.00 90.31 185 GLN A N 1
ATOM 1498 C CA . GLN A 1 185 ? -9.445 -4.062 1.706 1.00 90.31 185 GLN A CA 1
ATOM 1499 C C . GLN A 1 185 ? -10.569 -5.077 1.459 1.00 90.31 185 GLN A C 1
ATOM 1501 O O . GLN A 1 185 ? -10.539 -5.750 0.426 1.00 90.31 185 GLN A O 1
ATOM 1506 N N . GLY A 1 186 ? -11.549 -5.153 2.358 1.00 89.38 186 GLY A N 1
ATOM 1507 C CA . GLY A 1 186 ? -12.755 -5.966 2.229 1.00 89.38 186 GLY A CA 1
ATOM 1508 C C . GLY A 1 186 ? -13.761 -5.358 1.259 1.00 89.38 186 GLY A C 1
ATOM 1509 O O . GLY A 1 186 ? -13.776 -5.687 0.075 1.00 89.38 186 GLY A O 1
ATOM 1510 N N . CYS A 1 187 ? -14.568 -4.420 1.760 1.00 90.38 187 CYS A N 1
ATOM 1511 C CA . CYS A 1 187 ? -15.666 -3.797 1.014 1.00 90.38 187 CYS A CA 1
ATOM 1512 C C . CYS A 1 187 ? -15.235 -2.708 0.014 1.00 90.38 187 CYS A C 1
ATOM 1514 O O . CYS A 1 187 ? -16.069 -2.207 -0.733 1.00 90.38 187 CYS A O 1
ATOM 1516 N N . LYS A 1 188 ? -13.953 -2.313 -0.008 1.00 90.75 188 LYS A N 1
ATOM 1517 C CA . LYS A 1 188 ? -13.395 -1.246 -0.870 1.00 90.75 188 LYS A CA 1
ATOM 1518 C C . LYS A 1 188 ? -13.927 0.166 -0.609 1.00 90.75 188 LYS A C 1
ATOM 1520 O O . LYS A 1 188 ? -13.493 1.089 -1.306 1.00 90.75 188 LYS A O 1
ATOM 1525 N N . GLN A 1 189 ? -14.793 0.345 0.383 1.00 89.31 189 GLN A N 1
ATOM 1526 C CA . GLN A 1 189 ? -15.259 1.652 0.837 1.00 89.31 189 GLN A CA 1
ATOM 1527 C C . GLN A 1 189 ? -14.158 2.381 1.619 1.00 89.31 189 GLN A C 1
ATOM 1529 O O . GLN A 1 189 ? -13.188 1.770 2.086 1.00 89.31 189 GLN A O 1
ATOM 1534 N N . GLU A 1 190 ? -14.285 3.700 1.698 1.00 88.69 190 GLU A N 1
ATOM 1535 C CA . GLU A 1 190 ? -13.424 4.532 2.531 1.00 88.69 190 GLU A CA 1
ATOM 1536 C C . GLU A 1 190 ? -13.771 4.333 4.003 1.00 88.69 190 GLU A C 1
ATOM 1538 O O . GLU A 1 190 ? -14.926 4.101 4.344 1.00 88.69 190 GLU A O 1
ATOM 1543 N N . PHE A 1 191 ? -12.770 4.447 4.872 1.00 84.50 191 PHE A N 1
ATOM 1544 C CA . PHE A 1 191 ? -12.971 4.365 6.322 1.00 84.50 191 PHE A CA 1
ATOM 1545 C C . PHE A 1 191 ? -13.665 5.607 6.913 1.00 84.50 191 PHE A C 1
ATOM 1547 O O . PHE A 1 191 ? -13.883 5.661 8.118 1.00 84.50 191 PHE A O 1
ATOM 1554 N N . GLY A 1 192 ? -13.953 6.623 6.095 1.00 71.50 192 GLY A N 1
ATOM 1555 C CA . GLY A 1 192 ? -14.547 7.883 6.537 1.00 71.50 192 GLY A CA 1
ATOM 1556 C C . GLY A 1 192 ? -13.627 8.721 7.429 1.00 71.50 192 GLY A C 1
ATOM 1557 O O . GLY A 1 192 ? -12.413 8.488 7.524 1.00 71.50 192 GLY A O 1
ATOM 1558 N N . GLU A 1 193 ? -14.213 9.727 8.075 1.00 69.94 193 GLU A N 1
ATOM 1559 C CA . GLU A 1 193 ? -13.548 10.525 9.107 1.00 69.94 193 GLU A CA 1
ATOM 1560 C C . GLU A 1 193 ? -13.220 9.671 10.342 1.00 69.94 193 GLU A C 1
ATOM 1562 O O . GLU A 1 193 ? -13.708 8.557 10.511 1.00 69.94 193 GLU A O 1
ATOM 1567 N N . LEU A 1 194 ? -12.306 10.146 11.189 1.00 71.81 194 LEU A N 1
ATOM 1568 C CA . LEU A 1 194 ? -11.978 9.489 12.459 1.00 71.81 194 LEU A CA 1
ATOM 1569 C C . LEU A 1 194 ? -13.097 9.759 13.476 1.00 71.81 194 LEU A C 1
ATOM 1571 O O . LEU A 1 194 ? -12.906 10.515 14.422 1.00 71.81 194 LEU A O 1
ATOM 1575 N N . SER A 1 195 ? -14.277 9.182 13.256 1.00 74.56 195 SER A N 1
ATOM 1576 C CA . SER A 1 195 ? -15.393 9.277 14.195 1.00 74.56 195 SER A CA 1
ATOM 1577 C C . SER A 1 195 ? -15.284 8.171 15.236 1.00 74.56 195 SER A C 1
ATOM 1579 O O . SER A 1 195 ? -15.298 6.993 14.885 1.00 74.56 195 SER A O 1
ATOM 1581 N N . TYR A 1 196 ? -15.197 8.546 16.506 1.00 78.62 196 TYR A N 1
ATOM 1582 C CA . TYR A 1 196 ? -15.335 7.619 17.626 1.00 78.62 196 TYR A CA 1
ATOM 1583 C C . TYR A 1 196 ? -16.750 7.006 17.651 1.00 78.62 196 TYR A C 1
ATOM 1585 O O . TYR A 1 196 ? -17.703 7.754 17.413 1.00 78.62 196 TYR A O 1
ATOM 1593 N N . PRO A 1 197 ? -16.931 5.694 17.911 1.00 80.75 197 PRO A N 1
ATOM 1594 C CA . PRO A 1 197 ? -15.923 4.646 18.152 1.00 80.75 197 PRO A CA 1
ATOM 1595 C C . PRO A 1 197 ? -15.471 3.895 16.874 1.00 80.75 197 PRO A C 1
ATOM 1597 O O . PRO A 1 197 ? -14.723 2.923 16.931 1.00 80.75 197 PRO A O 1
ATOM 1600 N N . ALA A 1 198 ? -15.893 4.328 15.682 1.00 82.12 198 ALA A N 1
ATOM 1601 C CA . ALA A 1 198 ? -15.529 3.718 14.393 1.00 82.12 198 ALA A CA 1
ATOM 1602 C C . ALA A 1 198 ? -14.083 4.023 13.925 1.00 82.12 198 ALA A C 1
ATOM 1604 O O . ALA A 1 198 ? -13.691 3.716 12.797 1.00 82.12 198 ALA A O 1
ATOM 1605 N N . ASN A 1 199 ? -13.257 4.610 14.787 1.00 88.81 199 ASN A N 1
ATOM 1606 C CA . ASN A 1 199 ? -11.838 4.900 14.580 1.00 88.81 199 ASN A CA 1
ATOM 1607 C C . ASN A 1 199 ? -10.925 3.689 14.856 1.00 88.81 199 ASN A C 1
ATOM 1609 O O . ASN A 1 199 ? -9.718 3.872 15.018 1.00 88.81 199 ASN A O 1
ATOM 1613 N N . VAL A 1 200 ? -11.461 2.467 14.858 1.00 91.81 200 VAL A N 1
ATOM 1614 C CA . VAL A 1 200 ? -10.704 1.209 14.960 1.00 91.81 200 VAL A CA 1
ATOM 1615 C C . VAL A 1 200 ? -10.707 0.439 13.641 1.00 91.81 200 VAL A C 1
ATOM 1617 O O . VAL A 1 200 ? -11.669 0.458 12.869 1.00 91.81 200 VAL A O 1
ATOM 1620 N N . VAL A 1 201 ? -9.608 -0.256 13.366 1.00 93.75 201 VAL A N 1
ATOM 1621 C CA . VAL A 1 201 ? -9.417 -1.062 12.158 1.00 93.75 201 VAL A CA 1
ATOM 1622 C C . VAL A 1 201 ? -8.785 -2.399 12.496 1.00 93.75 201 VAL A C 1
ATOM 1624 O O . VAL A 1 201 ? -8.029 -2.530 13.455 1.00 93.75 201 VAL A O 1
ATOM 1627 N N . ILE A 1 202 ? -9.051 -3.389 11.652 1.00 94.50 202 ILE A N 1
ATOM 1628 C CA . ILE A 1 202 ? -8.371 -4.677 11.713 1.00 94.50 202 ILE A CA 1
ATOM 1629 C C . ILE A 1 202 ? -7.227 -4.662 10.706 1.00 94.50 202 ILE A C 1
ATOM 1631 O O . ILE A 1 202 ? -7.442 -4.498 9.502 1.00 94.50 202 ILE A O 1
ATOM 1635 N N . GLN A 1 203 ? -6.006 -4.833 11.195 1.00 93.81 203 GLN A N 1
ATOM 1636 C CA . GLN A 1 203 ? -4.813 -5.025 10.388 1.00 93.81 203 GLN A CA 1
ATOM 1637 C C . GLN A 1 203 ? -4.551 -6.521 10.195 1.00 93.81 203 GLN A C 1
ATOM 1639 O O . GLN A 1 203 ? -4.578 -7.303 11.141 1.00 93.81 203 GLN A O 1
ATOM 1644 N N . HIS A 1 204 ? -4.221 -6.911 8.967 1.00 91.25 204 HIS A N 1
ATOM 1645 C CA . HIS A 1 204 ? -3.694 -8.238 8.673 1.00 91.25 204 HIS A CA 1
ATOM 1646 C C . HIS A 1 204 ? -2.657 -8.180 7.556 1.00 91.25 204 HIS A C 1
ATOM 1648 O O . HIS A 1 204 ? -2.845 -7.496 6.540 1.00 91.25 204 HIS A O 1
ATOM 1654 N N . ARG A 1 205 ? -1.545 -8.894 7.736 1.00 87.25 205 ARG A N 1
ATOM 1655 C CA . ARG A 1 205 ? -0.455 -8.917 6.765 1.00 87.25 205 ARG A CA 1
ATOM 1656 C C . ARG A 1 205 ? -0.808 -9.859 5.620 1.00 87.25 205 ARG A C 1
ATOM 1658 O O . ARG A 1 205 ? -1.129 -11.022 5.805 1.00 87.25 205 ARG A O 1
ATOM 1665 N N . ASN A 1 206 ? -0.761 -9.323 4.412 1.00 81.94 206 ASN A N 1
ATOM 1666 C CA . ASN A 1 206 ? -1.124 -10.025 3.199 1.00 81.94 206 ASN A CA 1
ATOM 1667 C C . ASN A 1 206 ? 0.085 -10.307 2.335 1.00 81.94 206 ASN A C 1
ATOM 1669 O O . ASN A 1 206 ? 0.849 -9.389 2.040 1.00 81.94 206 ASN A O 1
ATOM 1673 N N . ASN A 1 207 ? 0.167 -11.533 1.830 1.00 81.50 207 ASN A N 1
ATOM 1674 C CA . ASN A 1 207 ? 1.074 -11.862 0.747 1.00 81.50 207 ASN A CA 1
ATOM 1675 C C . ASN A 1 207 ? 0.429 -11.573 -0.614 1.00 81.50 207 ASN A C 1
ATOM 1677 O O . ASN A 1 207 ? -0.630 -12.115 -0.948 1.00 81.50 207 ASN A O 1
ATOM 1681 N N . TYR A 1 208 ? 1.098 -10.737 -1.396 1.00 79.81 208 TYR A N 1
ATOM 1682 C CA . TYR A 1 208 ? 0.819 -10.452 -2.794 1.00 79.81 208 TYR A CA 1
ATOM 1683 C C . TYR A 1 208 ? 1.992 -10.960 -3.630 1.00 79.81 208 TYR A C 1
ATOM 1685 O O . TYR A 1 208 ? 2.852 -10.160 -4.009 1.00 79.81 208 TYR A O 1
ATOM 1693 N N . PRO A 1 209 ? 2.050 -12.273 -3.910 1.00 81.56 209 PRO A N 1
ATOM 1694 C CA . PRO A 1 209 ? 3.109 -12.809 -4.742 1.00 81.56 209 PRO A CA 1
ATOM 1695 C C . PRO A 1 209 ? 3.055 -12.136 -6.114 1.00 81.56 209 PRO A C 1
ATOM 1697 O O . PRO A 1 209 ? 1.985 -12.010 -6.723 1.00 81.56 209 PRO A O 1
ATOM 1700 N N . TYR A 1 210 ? 4.206 -11.682 -6.590 1.00 83.81 210 TYR A N 1
ATOM 1701 C CA . TYR A 1 210 ? 4.360 -11.135 -7.928 1.00 83.81 210 TYR A CA 1
ATOM 1702 C C . TYR A 1 210 ? 5.398 -11.947 -8.688 1.00 83.81 210 TYR A C 1
ATOM 1704 O O . TYR A 1 210 ? 6.296 -12.552 -8.112 1.00 83.81 210 TYR A O 1
ATOM 1712 N N . PHE A 1 211 ? 5.230 -11.997 -10.004 1.00 87.69 211 PHE A N 1
ATOM 1713 C CA . PHE A 1 211 ? 6.208 -12.641 -10.858 1.00 87.69 211 PHE A CA 1
ATOM 1714 C C . PHE A 1 211 ? 7.349 -11.665 -11.108 1.00 87.69 211 PHE A C 1
ATOM 1716 O O . PHE A 1 211 ? 7.142 -10.612 -11.722 1.00 87.69 211 PHE A O 1
ATOM 1723 N N . ASP A 1 212 ? 8.530 -12.013 -10.619 1.00 86.56 212 ASP A N 1
ATOM 1724 C CA . ASP A 1 212 ? 9.740 -11.290 -10.931 1.00 86.56 212 ASP A CA 1
ATOM 1725 C C . ASP A 1 212 ? 10.245 -11.741 -12.306 1.00 86.56 212 ASP A C 1
ATOM 1727 O O . ASP A 1 212 ? 10.660 -12.881 -12.518 1.00 86.56 212 ASP A O 1
ATOM 1731 N N . LYS A 1 213 ? 10.186 -10.823 -13.274 1.00 88.88 213 LYS A N 1
ATOM 1732 C CA . LYS A 1 213 ? 10.641 -11.065 -14.649 1.00 88.88 213 LYS A CA 1
ATOM 1733 C C . LYS A 1 213 ? 12.159 -11.246 -14.754 1.00 88.88 213 LYS A C 1
ATOM 1735 O O . LYS A 1 213 ? 12.625 -11.714 -15.788 1.00 88.88 213 LYS A O 1
ATOM 1740 N N . TRP A 1 214 ? 12.906 -10.833 -13.735 1.00 83.94 214 TRP A N 1
ATOM 1741 C CA . TRP A 1 214 ? 14.362 -10.841 -13.699 1.00 83.94 214 TRP A CA 1
ATOM 1742 C C . TRP A 1 214 ? 14.911 -12.160 -13.189 1.00 83.94 214 TRP A C 1
ATOM 1744 O O . TRP A 1 214 ? 15.772 -12.759 -13.825 1.00 83.94 214 TRP A O 1
ATOM 1754 N N . GLU A 1 215 ? 14.371 -12.621 -12.066 1.00 87.31 215 GLU A N 1
ATOM 1755 C CA . GLU A 1 215 ? 14.718 -13.913 -11.472 1.00 87.31 215 GLU A CA 1
ATOM 1756 C C . GLU A 1 215 ? 13.900 -15.065 -12.066 1.00 87.31 215 GLU A C 1
ATOM 1758 O O . GLU A 1 215 ? 14.149 -16.230 -11.764 1.00 87.31 215 GLU A O 1
ATOM 1763 N N . TRP A 1 216 ? 12.930 -14.740 -12.930 1.00 86.31 216 TRP A N 1
ATOM 1764 C CA . TRP A 1 216 ? 11.987 -15.681 -13.534 1.00 86.31 216 TRP A CA 1
ATOM 1765 C C . TRP A 1 216 ? 11.273 -16.549 -12.486 1.00 86.31 216 TRP A C 1
ATOM 1767 O O . TRP A 1 216 ? 10.968 -17.724 -12.703 1.00 86.31 216 TRP A O 1
ATOM 1777 N N . SER A 1 217 ? 11.016 -15.954 -11.325 1.00 83.38 217 SER A N 1
ATOM 1778 C CA . SER A 1 217 ? 10.513 -16.615 -10.128 1.00 83.38 217 SER A CA 1
ATOM 1779 C C . SER A 1 217 ? 9.301 -15.861 -9.580 1.00 83.38 217 SER A C 1
ATOM 1781 O O . SER A 1 217 ? 9.043 -14.700 -9.909 1.00 83.38 217 SER A O 1
ATOM 1783 N N . VAL A 1 218 ? 8.496 -16.539 -8.764 1.00 84.94 218 VAL A N 1
ATOM 1784 C CA . VAL A 1 218 ? 7.442 -15.873 -7.994 1.00 84.94 218 VAL A CA 1
ATOM 1785 C C . VAL A 1 218 ? 8.056 -15.418 -6.679 1.00 84.94 218 VAL A C 1
ATOM 1787 O O . VAL A 1 218 ? 8.513 -16.246 -5.896 1.00 84.94 218 VAL A O 1
ATOM 1790 N N . VAL A 1 219 ? 8.040 -14.109 -6.446 1.00 82.38 219 VAL A N 1
ATOM 1791 C CA . VAL A 1 219 ? 8.548 -13.486 -5.226 1.00 82.38 219 VAL A CA 1
ATOM 1792 C C . VAL A 1 219 ? 7.368 -13.068 -4.357 1.00 82.38 219 VAL A C 1
ATOM 1794 O O . VAL A 1 219 ? 6.412 -12.443 -4.828 1.00 82.38 219 VAL A O 1
ATOM 1797 N N . ASP A 1 220 ? 7.431 -13.409 -3.073 1.00 83.25 220 ASP A N 1
ATOM 1798 C CA . ASP A 1 220 ? 6.427 -13.014 -2.091 1.00 83.25 220 ASP A CA 1
ATOM 1799 C C . ASP A 1 220 ? 6.580 -11.528 -1.724 1.00 83.25 220 ASP A C 1
ATOM 1801 O O . ASP A 1 220 ? 7.655 -11.072 -1.332 1.00 83.25 220 ASP A O 1
ATOM 1805 N N . SER A 1 221 ? 5.489 -10.759 -1.799 1.00 81.44 221 SER A N 1
ATOM 1806 C CA . SER A 1 221 ? 5.448 -9.367 -1.327 1.00 81.44 221 SER A CA 1
ATOM 1807 C C . SER A 1 221 ? 4.451 -9.229 -0.194 1.00 81.44 221 SER A C 1
ATOM 1809 O O . SER A 1 221 ? 3.237 -9.241 -0.400 1.00 81.44 221 SER A O 1
ATOM 1811 N N . TRP A 1 222 ? 4.964 -9.050 1.017 1.00 84.12 222 TRP A N 1
ATOM 1812 C CA . TRP A 1 222 ? 4.139 -8.934 2.210 1.00 84.12 222 TRP A CA 1
ATOM 1813 C C . TRP A 1 222 ? 3.803 -7.474 2.507 1.00 84.12 222 TRP A C 1
ATOM 1815 O O . TRP A 1 222 ? 4.699 -6.648 2.679 1.00 84.12 222 TRP A O 1
ATOM 1825 N N . ARG A 1 223 ? 2.513 -7.142 2.602 1.00 86.19 223 ARG A N 1
ATOM 1826 C CA . ARG A 1 223 ? 2.029 -5.785 2.910 1.00 86.19 223 ARG A CA 1
ATOM 1827 C C . ARG A 1 223 ? 0.879 -5.818 3.905 1.00 86.19 223 ARG A C 1
ATOM 1829 O O . ARG A 1 223 ? 0.045 -6.717 3.856 1.00 86.19 223 ARG A O 1
ATOM 1836 N N . ASN A 1 224 ? 0.781 -4.801 4.755 1.00 89.94 224 ASN A N 1
ATOM 1837 C CA . ASN A 1 224 ? -0.347 -4.667 5.676 1.00 89.94 224 ASN A CA 1
ATOM 1838 C C . ASN A 1 224 ? -1.622 -4.301 4.906 1.00 89.94 224 ASN A C 1
ATOM 1840 O O . ASN A 1 224 ? -1.656 -3.341 4.134 1.00 89.94 224 ASN A O 1
ATOM 1844 N N . GLY A 1 225 ? -2.668 -5.100 5.097 1.00 90.44 225 GLY A N 1
ATOM 1845 C CA . GLY A 1 225 ? -4.028 -4.787 4.690 1.00 90.44 225 GLY A CA 1
ATOM 1846 C C . GLY A 1 225 ? -4.833 -4.315 5.891 1.00 90.44 225 GLY A C 1
ATOM 1847 O O . GLY A 1 225 ? -4.682 -4.855 6.983 1.00 90.44 225 GLY A O 1
ATOM 1848 N N . TYR A 1 226 ? -5.701 -3.335 5.665 1.00 93.31 226 TYR A N 1
ATOM 1849 C CA . TYR A 1 226 ? -6.582 -2.782 6.687 1.00 93.31 226 TYR A CA 1
ATOM 1850 C C . TYR A 1 226 ? -8.038 -3.047 6.314 1.00 93.31 226 TYR A C 1
ATOM 1852 O O . TYR A 1 226 ? -8.429 -2.888 5.151 1.00 93.31 226 TYR A O 1
ATOM 1860 N N . PHE A 1 227 ? -8.836 -3.433 7.300 1.00 93.31 227 PHE A N 1
ATOM 1861 C CA . PHE A 1 227 ? -10.250 -3.765 7.174 1.00 93.31 227 PHE A CA 1
ATOM 1862 C C . PHE A 1 227 ? -11.054 -2.975 8.203 1.00 93.31 227 PHE A C 1
ATOM 1864 O O . PHE A 1 227 ? -10.531 -2.618 9.259 1.00 93.31 227 PHE A O 1
ATOM 1871 N N . HIS A 1 228 ? -12.329 -2.714 7.911 1.00 93.38 228 HIS A N 1
ATOM 1872 C CA . HIS A 1 228 ? -13.258 -2.297 8.961 1.00 93.38 228 HIS A CA 1
ATOM 1873 C C . HIS A 1 228 ? -13.287 -3.368 10.047 1.00 93.38 228 HIS A C 1
ATOM 1875 O O . HIS A 1 228 ? -13.156 -4.556 9.735 1.00 93.38 228 HIS A O 1
ATOM 1881 N N . ALA A 1 229 ? -13.486 -2.948 11.295 1.00 92.81 229 ALA A N 1
ATOM 1882 C CA . ALA A 1 229 ? -13.771 -3.844 12.407 1.00 92.81 229 ALA A CA 1
ATOM 1883 C C . ALA A 1 229 ? -15.180 -4.444 12.252 1.00 92.81 229 ALA A C 1
ATOM 1885 O O . ALA A 1 229 ? -16.085 -4.155 13.014 1.00 92.81 229 ALA A O 1
ATOM 1886 N N . ASN A 1 230 ? -15.375 -5.226 11.189 1.00 93.31 230 ASN A N 1
ATOM 1887 C CA . ASN A 1 230 ? -16.613 -5.902 10.846 1.00 93.31 230 ASN A CA 1
ATOM 1888 C C . ASN A 1 230 ? -16.295 -7.210 10.123 1.00 93.31 230 ASN A C 1
ATOM 1890 O O . ASN A 1 230 ? -15.605 -7.224 9.097 1.00 93.31 230 ASN A O 1
ATOM 1894 N N . VAL A 1 231 ? -16.857 -8.307 10.629 1.00 93.06 231 VAL A N 1
ATOM 1895 C CA . VAL A 1 231 ? -16.699 -9.659 10.076 1.00 93.06 231 VAL A CA 1
ATOM 1896 C C . VAL A 1 231 ? -17.055 -9.716 8.586 1.00 93.06 231 VAL A C 1
ATOM 1898 O O . VAL A 1 231 ? -16.364 -10.383 7.811 1.00 93.06 231 VAL A O 1
ATOM 1901 N N . ALA A 1 232 ? -18.075 -8.971 8.149 1.00 91.62 232 ALA A N 1
ATOM 1902 C CA . ALA A 1 232 ? -18.504 -8.909 6.752 1.00 91.62 232 ALA A CA 1
ATOM 1903 C C . ALA A 1 232 ? -17.433 -8.322 5.815 1.00 91.62 232 ALA A C 1
ATOM 1905 O O . ALA A 1 232 ? -17.431 -8.612 4.620 1.00 91.62 232 ALA A O 1
ATOM 1906 N N . CYS A 1 233 ? -16.490 -7.529 6.335 1.00 91.62 233 CYS A N 1
ATOM 1907 C CA . CYS A 1 233 ? -15.361 -7.023 5.554 1.00 91.62 233 CYS A CA 1
ATOM 1908 C C . CYS A 1 233 ? -14.213 -8.037 5.435 1.00 91.62 233 CYS A C 1
ATOM 1910 O O . CYS A 1 233 ? -13.390 -7.913 4.527 1.00 91.62 233 CYS A O 1
ATOM 1912 N N . ILE A 1 234 ? -14.138 -9.023 6.328 1.00 91.12 234 ILE A N 1
ATOM 1913 C CA . ILE A 1 234 ? -12.982 -9.918 6.451 1.00 91.12 234 ILE A CA 1
ATOM 1914 C C . ILE A 1 234 ? -13.302 -11.294 5.854 1.00 91.12 234 ILE A C 1
ATOM 1916 O O . ILE A 1 234 ? -12.579 -11.754 4.966 1.00 91.12 234 ILE A O 1
ATOM 1920 N N . LYS A 1 235 ? -14.429 -11.908 6.245 1.00 89.00 235 LYS A N 1
ATOM 1921 C CA . LYS A 1 235 ? -14.821 -13.270 5.829 1.00 89.00 235 LYS A CA 1
ATOM 1922 C C . LYS A 1 235 ? -14.851 -13.523 4.318 1.00 89.00 235 LYS A C 1
ATOM 1924 O O . LYS A 1 235 ? -14.392 -14.584 3.904 1.00 89.00 235 LYS A O 1
ATOM 1929 N N . PRO A 1 236 ? -15.309 -12.590 3.457 1.00 88.31 236 PRO A N 1
ATOM 1930 C CA . PRO A 1 236 ? -15.298 -12.823 2.010 1.00 88.31 236 PRO A CA 1
ATOM 1931 C C . PRO A 1 236 ? -13.897 -13.040 1.427 1.00 88.31 236 PRO A C 1
ATOM 1933 O O . PRO A 1 236 ? -13.754 -13.638 0.363 1.00 88.31 236 PRO A O 1
ATOM 1936 N N . ARG A 1 237 ? -12.861 -12.520 2.097 1.00 84.62 237 ARG A N 1
ATOM 1937 C CA . ARG A 1 237 ? -11.460 -12.664 1.686 1.00 84.62 237 ARG A CA 1
ATOM 1938 C C . ARG A 1 237 ? -10.727 -13.749 2.478 1.00 84.62 237 ARG A C 1
ATOM 1940 O O . ARG A 1 237 ? -9.755 -14.293 1.968 1.00 84.62 237 ARG A O 1
ATOM 1947 N N . TYR A 1 238 ? -11.199 -14.046 3.684 1.00 86.56 238 TYR A N 1
ATOM 1948 C CA . TYR A 1 238 ? -10.610 -14.992 4.626 1.00 86.56 238 TYR A CA 1
ATOM 1949 C C . TYR A 1 238 ? -11.714 -15.847 5.234 1.00 86.56 238 TYR A C 1
ATOM 1951 O O . TYR A 1 238 ? -12.295 -15.494 6.258 1.00 86.56 238 TYR A O 1
ATOM 1959 N N . SER A 1 239 ? -12.038 -16.954 4.576 1.00 86.12 239 SER A N 1
ATOM 1960 C CA . SER A 1 239 ? -13.118 -17.844 5.011 1.00 86.12 239 SER A CA 1
ATOM 1961 C C . SER A 1 239 ? -12.860 -18.483 6.378 1.00 86.12 239 SER A C 1
ATOM 1963 O O . SER A 1 239 ? -13.804 -18.780 7.098 1.00 86.12 239 SER A O 1
ATOM 1965 N N . ASP A 1 240 ? -11.590 -18.663 6.722 1.00 83.06 240 ASP A N 1
ATOM 1966 C CA . ASP A 1 240 ? -11.050 -19.182 7.981 1.00 83.06 240 ASP A CA 1
ATOM 1967 C C . ASP A 1 240 ? -10.872 -18.099 9.060 1.00 83.06 240 ASP A C 1
ATOM 1969 O O . ASP A 1 240 ? -10.282 -18.366 10.098 1.00 83.06 240 ASP A O 1
ATOM 1973 N N . PHE A 1 241 ? -11.339 -16.867 8.832 1.00 88.94 241 PHE A N 1
ATOM 1974 C CA . PHE A 1 241 ? -11.279 -15.827 9.856 1.00 88.94 241 PHE A CA 1
ATOM 1975 C C . PHE A 1 241 ? -12.145 -16.186 11.071 1.00 88.94 241 PHE A C 1
ATOM 1977 O O . PHE A 1 241 ? -13.377 -16.246 10.955 1.00 88.94 241 PHE A O 1
ATOM 1984 N N . ASP A 1 242 ? -11.494 -16.336 12.225 1.00 89.62 242 ASP A N 1
ATOM 1985 C CA . ASP A 1 242 ? -12.134 -16.459 13.531 1.00 89.62 242 ASP A CA 1
ATOM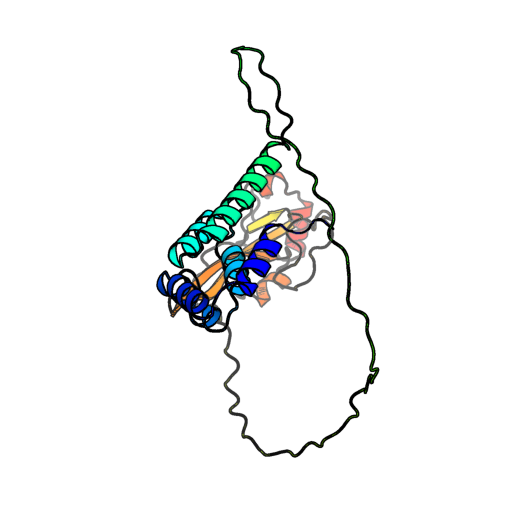 1986 C C . ASP A 1 242 ? -12.187 -15.090 14.244 1.00 89.62 242 ASP A C 1
ATOM 1988 O O . ASP A 1 242 ? -11.141 -14.504 14.543 1.00 89.62 242 ASP A O 1
ATOM 1992 N N . PRO A 1 243 ? -13.387 -14.552 14.532 1.00 90.56 243 PRO A N 1
ATOM 1993 C CA . PRO A 1 243 ? -13.525 -13.304 15.271 1.00 90.56 243 PRO A CA 1
ATOM 1994 C C . PRO A 1 243 ? -13.024 -13.341 16.722 1.00 90.56 243 PRO A C 1
ATOM 1996 O O . PRO A 1 243 ? -12.842 -12.263 17.285 1.00 90.56 243 PRO A O 1
ATOM 1999 N N . HIS A 1 244 ? -12.820 -14.524 17.317 1.00 89.44 244 HIS A N 1
ATOM 2000 C CA . HIS A 1 244 ? -12.286 -14.695 18.676 1.00 89.44 244 HIS A CA 1
ATOM 2001 C C . HIS A 1 244 ? -10.755 -14.619 18.746 1.00 89.44 244 HIS A C 1
ATOM 2003 O O . HIS A 1 244 ? -10.194 -14.352 19.806 1.00 89.44 244 HIS A O 1
ATOM 2009 N N . GLU A 1 245 ? -10.066 -14.836 17.624 1.00 89.00 245 GLU A N 1
ATOM 2010 C CA . GLU A 1 245 ? -8.598 -14.850 17.554 1.00 89.00 245 GLU A CA 1
ATOM 2011 C C . GLU A 1 245 ? -8.003 -13.467 17.229 1.00 89.00 245 GLU A C 1
ATOM 2013 O O . GLU A 1 245 ? -6.811 -13.335 16.933 1.00 89.00 245 GLU A O 1
ATOM 2018 N N . VAL A 1 246 ? -8.820 -12.409 17.258 1.00 91.81 246 VAL A N 1
ATOM 2019 C CA . VAL A 1 246 ? -8.345 -11.044 17.018 1.00 91.81 246 VAL A CA 1
ATOM 2020 C C . VAL A 1 246 ? -7.492 -10.585 18.197 1.00 91.81 246 VAL A C 1
ATOM 2022 O O . VAL A 1 246 ? -7.970 -10.411 19.316 1.00 91.81 246 VAL A O 1
ATOM 2025 N N . MET A 1 247 ? -6.215 -10.333 17.926 1.00 90.94 247 MET A N 1
ATOM 2026 C CA . MET A 1 247 ? -5.265 -9.861 18.923 1.00 90.94 247 MET A CA 1
ATOM 2027 C C . MET A 1 247 ? -5.377 -8.352 19.127 1.00 90.94 247 MET A C 1
ATOM 2029 O O . MET A 1 247 ? -5.382 -7.577 18.167 1.00 90.94 247 MET A O 1
ATOM 2033 N N . VAL A 1 248 ? -5.370 -7.924 20.388 1.00 91.81 248 VAL A N 1
ATOM 2034 C CA . VAL A 1 248 ? -5.286 -6.510 20.765 1.00 91.81 248 VAL A CA 1
ATOM 2035 C C . VAL A 1 248 ? -3.885 -6.241 21.323 1.00 91.81 248 VAL A C 1
ATOM 2037 O O . VAL A 1 248 ? -3.541 -6.755 22.387 1.00 91.81 248 VAL A O 1
ATOM 2040 N N . PRO A 1 249 ? -3.028 -5.482 20.618 1.00 90.25 249 PRO A N 1
ATOM 2041 C CA . PRO A 1 249 ? -1.693 -5.174 21.103 1.00 90.25 249 PRO A CA 1
ATOM 2042 C C . PRO A 1 249 ? -1.771 -4.164 22.264 1.00 90.25 249 PRO A C 1
ATOM 2044 O O . PRO A 1 249 ? -2.666 -3.313 22.258 1.00 90.25 249 PRO A O 1
ATOM 2047 N N . PRO A 1 250 ? -0.816 -4.175 23.215 1.00 86.12 250 PRO A N 1
ATOM 2048 C CA . PRO A 1 250 ? -0.854 -3.307 24.399 1.00 86.12 250 PRO A CA 1
ATOM 2049 C C . PRO A 1 250 ? -1.000 -1.813 24.076 1.00 86.12 250 PRO A C 1
ATOM 2051 O O . PRO A 1 250 ? -1.756 -1.105 24.726 1.00 86.12 250 PRO A O 1
ATOM 2054 N N . SER A 1 251 ? -0.361 -1.345 23.002 1.00 86.81 251 SER A N 1
ATOM 2055 C CA . SER A 1 251 ? -0.462 0.049 22.550 1.00 86.81 251 SER A CA 1
ATOM 2056 C C . SER A 1 251 ? -1.864 0.453 22.083 1.00 86.81 251 SER A C 1
ATOM 2058 O O . SER A 1 251 ? -2.249 1.616 22.178 1.00 86.81 251 SER A O 1
ATOM 2060 N N . THR A 1 252 ? -2.634 -0.495 21.544 1.00 88.06 252 THR A N 1
ATOM 2061 C CA . THR A 1 252 ? -4.040 -0.254 21.190 1.00 88.06 252 THR A CA 1
ATOM 2062 C C . THR A 1 252 ? -4.917 -0.367 22.424 1.00 88.06 252 THR A C 1
ATOM 2064 O O . THR A 1 252 ? -5.837 0.426 22.568 1.00 88.06 252 THR A O 1
ATOM 2067 N N . LEU A 1 253 ? -4.584 -1.289 23.330 1.00 87.81 253 LEU A N 1
ATOM 2068 C CA . LEU A 1 253 ? -5.281 -1.492 24.593 1.00 87.81 253 LEU A CA 1
ATOM 2069 C C . LEU A 1 253 ? -5.358 -0.202 25.434 1.00 87.81 253 LEU A C 1
ATOM 2071 O O . LEU A 1 253 ? -6.421 0.113 25.948 1.00 87.81 253 LEU A O 1
ATOM 2075 N N . GLU A 1 254 ? -4.272 0.576 25.503 1.00 86.75 254 GLU A N 1
ATOM 2076 C CA . GLU A 1 254 ? -4.217 1.864 26.227 1.00 86.75 254 GLU A CA 1
ATOM 2077 C C . GLU A 1 254 ? -5.213 2.919 25.717 1.00 86.75 254 GLU A C 1
ATOM 2079 O O . GLU A 1 254 ? -5.602 3.816 26.459 1.00 86.75 254 GLU A O 1
ATOM 2084 N N . ASN A 1 255 ? -5.604 2.830 24.445 1.00 87.00 255 ASN A N 1
ATOM 2085 C CA . ASN A 1 255 ? -6.498 3.784 23.787 1.00 87.00 255 ASN A CA 1
ATOM 2086 C C . ASN A 1 255 ? -7.894 3.196 23.533 1.00 87.00 255 ASN A C 1
ATOM 2088 O O . ASN A 1 255 ? -8.757 3.873 22.966 1.00 87.00 255 ASN A O 1
ATOM 2092 N N . LEU A 1 256 ? -8.099 1.931 23.904 1.00 89.81 256 LEU A N 1
ATOM 2093 C CA . LEU A 1 256 ? -9.355 1.228 23.730 1.00 89.81 256 LEU A CA 1
ATOM 2094 C C . LEU A 1 256 ? -10.285 1.589 24.892 1.00 89.81 256 LEU A C 1
ATOM 2096 O O . LEU A 1 256 ? -9.881 1.612 26.049 1.00 89.81 256 LEU A O 1
ATOM 2100 N N . THR A 1 257 ? -11.538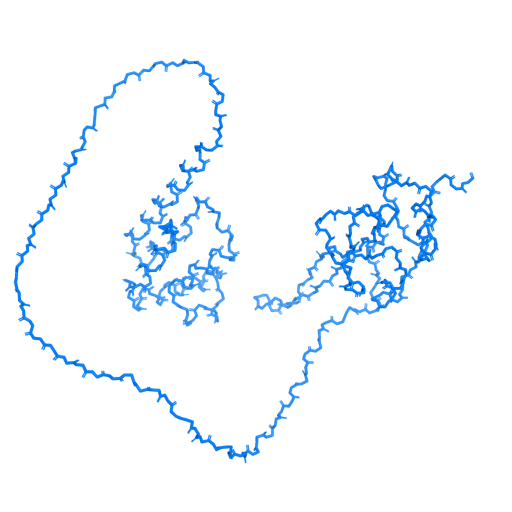 1.869 24.565 1.00 90.38 257 THR A N 1
ATOM 2101 C CA . THR A 1 257 ? -12.604 2.181 25.527 1.00 90.38 257 THR A CA 1
ATOM 2102 C C . THR A 1 257 ? -13.704 1.135 25.397 1.00 90.38 257 THR A C 1
ATOM 2104 O O . THR A 1 257 ? -13.757 0.428 24.386 1.00 90.38 257 THR A O 1
ATOM 2107 N N . ASP A 1 258 ? -14.601 1.058 26.377 1.00 89.38 258 ASP A N 1
ATOM 2108 C CA . ASP A 1 258 ? -15.716 0.104 26.352 1.00 89.38 258 ASP A CA 1
ATOM 2109 C C . ASP A 1 258 ? -16.606 0.286 25.111 1.00 89.38 258 ASP A C 1
ATOM 2111 O O . ASP A 1 258 ? -16.975 -0.704 24.483 1.00 89.38 258 ASP A O 1
ATOM 2115 N N . ASP A 1 259 ? -16.824 1.525 24.650 1.00 90.19 259 ASP A N 1
ATOM 2116 C CA . ASP A 1 259 ? -17.589 1.790 23.420 1.00 90.19 259 ASP A CA 1
ATOM 2117 C C . ASP A 1 259 ? -16.922 1.183 22.172 1.00 90.19 259 ASP A C 1
ATOM 2119 O O . ASP A 1 259 ? -17.603 0.780 21.230 1.00 90.19 259 ASP A O 1
ATOM 2123 N N . HIS A 1 260 ? -15.586 1.093 22.132 1.00 91.44 260 HIS A N 1
ATOM 2124 C CA . HIS A 1 260 ? -14.892 0.415 21.033 1.00 91.44 260 HIS A CA 1
ATOM 2125 C C . HIS A 1 260 ? -15.083 -1.103 21.096 1.00 91.44 260 HIS A C 1
ATOM 2127 O O . HIS A 1 260 ? -15.186 -1.752 20.051 1.00 91.44 260 HIS A O 1
ATOM 2133 N N . VAL A 1 261 ? -15.104 -1.673 22.305 1.00 91.00 261 VAL A N 1
ATOM 2134 C CA . VAL A 1 261 ? -15.344 -3.105 22.522 1.00 91.00 261 VAL A CA 1
ATOM 2135 C C . VAL A 1 261 ? -16.778 -3.451 22.129 1.00 91.00 261 VAL A C 1
ATOM 2137 O O . VAL A 1 261 ? -16.985 -4.392 21.360 1.00 91.00 261 VAL A O 1
ATOM 2140 N N . GLU A 1 262 ? -17.751 -2.648 22.563 1.00 92.19 262 GLU A N 1
ATOM 2141 C CA . GLU A 1 262 ? -19.157 -2.787 22.184 1.00 92.19 262 GLU A CA 1
ATOM 2142 C C . GLU A 1 262 ? -19.336 -2.643 20.669 1.00 92.19 262 GLU A C 1
ATOM 2144 O O . GLU A 1 262 ? -19.908 -3.531 20.037 1.00 92.19 262 GLU A O 1
ATOM 2149 N N . TYR A 1 263 ? -18.726 -1.624 20.054 1.00 92.81 263 TYR A N 1
ATOM 2150 C CA . TYR A 1 263 ? -18.724 -1.456 18.601 1.00 92.81 263 TYR A CA 1
ATOM 2151 C C . TYR A 1 263 ? -18.162 -2.687 17.872 1.00 92.81 263 TYR A C 1
ATOM 2153 O O . TYR A 1 263 ? -18.756 -3.164 16.903 1.00 92.81 263 TYR A O 1
ATOM 2161 N N . CYS A 1 264 ? -17.037 -3.245 18.328 1.00 92.25 264 CYS A N 1
ATOM 2162 C CA . CYS A 1 264 ? -16.474 -4.461 17.735 1.00 92.25 264 CYS A CA 1
ATOM 2163 C C . CYS A 1 264 ? -17.438 -5.648 17.872 1.00 92.25 264 CYS A C 1
ATOM 2165 O O . CYS A 1 264 ? -17.650 -6.378 16.899 1.00 92.25 264 CYS A O 1
ATOM 2167 N N . LYS A 1 265 ? -18.067 -5.800 19.041 1.00 92.88 265 LYS A N 1
ATOM 2168 C CA . LYS A 1 265 ? -19.022 -6.869 19.346 1.00 92.88 265 LYS A CA 1
ATOM 2169 C C . LYS A 1 265 ? -20.279 -6.789 18.482 1.00 92.88 265 LYS A C 1
ATOM 2171 O O . LYS A 1 265 ? -20.681 -7.806 17.918 1.00 92.88 265 LYS A O 1
ATOM 2176 N N . GLU A 1 266 ? -20.850 -5.598 18.301 1.00 93.75 266 GLU A N 1
ATOM 2177 C CA . GLU A 1 266 ? -21.977 -5.348 17.384 1.00 93.75 266 GLU A CA 1
ATOM 2178 C C . GLU A 1 266 ? -21.654 -5.769 15.946 1.00 93.75 266 GLU A C 1
ATOM 2180 O O . GLU A 1 266 ? -22.504 -6.283 15.217 1.00 93.75 266 GLU A O 1
ATOM 2185 N N . HIS A 1 267 ? -20.394 -5.606 15.549 1.00 92.12 267 HIS A N 1
ATOM 2186 C CA . HIS A 1 267 ? -19.900 -5.955 14.224 1.00 92.12 267 HIS A CA 1
ATOM 2187 C C . HIS A 1 267 ? -19.322 -7.380 14.137 1.00 92.12 267 HIS A C 1
ATOM 2189 O O . HIS A 1 267 ? -18.704 -7.750 13.128 1.00 92.12 267 HIS A O 1
ATOM 2195 N N . GLY A 1 268 ? -19.566 -8.193 15.171 1.00 91.06 268 GLY A N 1
ATOM 2196 C CA . GLY A 1 268 ? -19.265 -9.620 15.238 1.00 91.06 268 GLY A CA 1
ATOM 2197 C C . GLY A 1 268 ? -17.819 -9.964 15.588 1.00 91.06 268 GLY A C 1
ATOM 2198 O O . GLY A 1 268 ? -17.428 -11.110 15.391 1.00 91.06 268 GLY A O 1
ATOM 2199 N N . ILE A 1 269 ? -17.021 -9.001 16.055 1.00 92.75 269 ILE A N 1
ATOM 2200 C CA . ILE A 1 269 ? -15.642 -9.200 16.513 1.00 92.75 269 ILE A CA 1
ATOM 2201 C C . ILE A 1 269 ? -15.636 -9.330 18.032 1.00 92.75 269 ILE A C 1
ATOM 2203 O O . ILE A 1 269 ? -16.107 -8.441 18.737 1.00 92.75 269 ILE A O 1
ATOM 2207 N N . LEU A 1 270 ? -15.087 -10.433 18.536 1.00 90.31 270 LEU A N 1
ATOM 2208 C CA . LEU A 1 270 ? -15.098 -10.759 19.957 1.00 90.31 270 LEU A CA 1
ATOM 2209 C C . LEU A 1 270 ? -13.682 -10.608 20.503 1.00 90.31 270 LEU A C 1
ATOM 2211 O O . LEU A 1 270 ? -12.839 -11.489 20.357 1.00 90.31 270 LEU A O 1
ATOM 2215 N N . LEU A 1 271 ? -13.420 -9.441 21.085 1.00 88.00 271 LEU A N 1
ATOM 2216 C CA . LEU A 1 271 ? -12.118 -9.107 21.648 1.00 88.00 271 LEU A CA 1
ATOM 2217 C C . LEU A 1 271 ? -11.953 -9.791 23.006 1.00 88.00 271 LEU A C 1
ATOM 2219 O O . LEU A 1 271 ? -12.829 -9.692 23.854 1.00 88.00 271 LEU A O 1
ATOM 2223 N N . SER A 1 272 ? -10.814 -10.443 23.229 1.00 78.50 272 SER A N 1
ATOM 2224 C CA . SER A 1 272 ? -10.434 -10.922 24.563 1.00 78.50 272 SER A CA 1
ATOM 2225 C C . SER A 1 272 ? -9.647 -9.823 25.279 1.00 78.50 272 SER A C 1
ATOM 2227 O O . SER A 1 272 ? -8.422 -9.758 25.148 1.00 78.50 272 SER A O 1
ATOM 2229 N N . VAL A 1 273 ? -10.338 -8.918 25.979 1.00 78.00 273 VAL A N 1
ATOM 2230 C CA . VAL A 1 273 ? -9.698 -7.850 26.768 1.00 78.00 273 VAL A CA 1
ATOM 2231 C C . VAL A 1 273 ? -9.548 -8.263 28.242 1.00 78.00 273 VAL A C 1
ATOM 2233 O O . VAL A 1 273 ? -10.431 -8.912 28.798 1.00 78.00 273 VAL A O 1
ATOM 2236 N N . PRO A 1 274 ? -8.431 -7.916 28.908 1.00 67.56 274 PRO A N 1
ATOM 2237 C CA . PRO A 1 274 ? -8.095 -8.440 30.234 1.00 67.56 274 PRO A CA 1
ATOM 2238 C C . PRO A 1 274 ? -8.934 -7.873 31.393 1.00 67.56 274 PRO A C 1
ATOM 2240 O O . PRO A 1 274 ? -8.790 -8.362 32.508 1.00 67.56 274 PRO A O 1
ATOM 2243 N N . TRP A 1 275 ? -9.775 -6.857 31.172 1.00 67.62 275 TRP A N 1
ATOM 2244 C CA . TRP A 1 275 ? -10.627 -6.253 32.212 1.00 67.62 275 TRP A CA 1
ATOM 2245 C C . TRP A 1 275 ? -12.086 -6.734 32.201 1.00 67.62 275 TRP A C 1
ATOM 2247 O O . TRP A 1 275 ? -12.879 -6.247 32.998 1.00 67.62 275 TRP A O 1
ATOM 2257 N N . GLU A 1 276 ? -12.454 -7.681 31.332 1.00 53.28 276 GLU A N 1
ATOM 2258 C CA . GLU A 1 276 ? -13.804 -8.277 31.283 1.00 53.28 276 GLU A CA 1
ATOM 2259 C C . GLU A 1 276 ? -14.011 -9.453 32.273 1.00 53.28 276 GLU A C 1
ATOM 2261 O O . GLU A 1 276 ? -14.979 -10.203 32.144 1.00 53.28 276 GLU A O 1
ATOM 2266 N N . THR A 1 277 ? -13.128 -9.630 33.267 1.00 44.22 277 THR A N 1
ATOM 2267 C CA . THR A 1 277 ? -13.276 -10.640 34.342 1.00 44.22 277 THR A CA 1
ATOM 2268 C C . THR A 1 277 ? -13.992 -10.116 35.574 1.00 44.22 277 THR A C 1
ATOM 2270 O O . THR A 1 277 ? -13.541 -9.066 36.086 1.00 44.22 277 THR A O 1
#

Secondary structure (DSSP, 8-state):
----HHHHHHHHHHHH--HHHHHHHHHHHHHTTSS-HHHHTT--HHHHHHHHHHHHT--TT--HHHHHHHHHTT-HHHHHHHHHHHHHHHHHHHTTS---------------------------------------PPPP-----------------------TTSPP-S--EEEEPPTT--B-TTT--B--S--TTS-EEEEEEEE--EEETTTTEEE--EEEEEEESSHHHHTTT-TT--TTS-B--HHHHTT--HHHHHHHHHTT-----TT--

pLDDT: mean 70.86, std 22.18, range [26.73, 94.5]

Radius of gyration: 31.1 Å; chains: 1; bounding box: 65×67×83 Å

Organism: Branchiostoma floridae (NCBI:txid7739)

Sequence (277 aa):
MAGNPRQDLYLEISRNLLQEELRDLRNYVSGAKILPAGVVQNATAQEIFNQLEKEWNLKSGDLSLMADLLTKIGRNDYAEQAEEIAENERNLQGELTPRHEPTQRLVRRSGGSWHRKRRSENYEQGYAPATASGRRRAPFGHSRQNVNREDDFAPARKRPRQDPNKPRQDPFVLQMKQSIVKRCQGCKQEFGELSYPANVVIQHRNNYPYFDKWEWSVVDSWRNGYFHANVACIKPRYSDFDPHEVMVPPSTLENLTDDHVEYCKEHGILLSVPWET